Protein AF-A0A954W7Q1-F1 (afdb_monomer)

Structure (mmCIF, N/CA/C/O backbone):
data_AF-A0A954W7Q1-F1
#
_entry.id   AF-A0A954W7Q1-F1
#
loop_
_atom_site.group_PDB
_atom_site.id
_atom_site.type_symbol
_atom_site.label_atom_id
_atom_site.label_alt_id
_atom_site.label_comp_id
_atom_site.label_asym_id
_atom_site.label_entity_id
_atom_site.label_seq_id
_atom_site.pdbx_PDB_ins_code
_atom_site.Cartn_x
_atom_site.Cartn_y
_atom_site.Cartn_z
_atom_site.occupancy
_atom_site.B_iso_or_equiv
_atom_site.auth_seq_id
_atom_site.auth_comp_id
_atom_site.auth_asym_id
_atom_site.auth_atom_id
_atom_site.pdbx_PDB_model_num
ATOM 1 N N . MET A 1 1 ? -26.696 18.927 10.198 1.00 52.38 1 MET A N 1
ATOM 2 C CA . MET A 1 1 ? -26.510 19.233 8.756 1.00 52.38 1 MET A CA 1
ATOM 3 C C . MET A 1 1 ? -27.686 18.664 7.978 1.00 52.38 1 MET A C 1
ATOM 5 O O . MET A 1 1 ? -28.084 17.543 8.266 1.00 52.38 1 MET A O 1
ATOM 9 N N . SER A 1 2 ? -28.273 19.412 7.040 1.00 58.88 2 SER A N 1
ATOM 10 C CA . SER A 1 2 ? -29.408 18.916 6.254 1.00 58.88 2 SER A CA 1
ATOM 11 C C . SER A 1 2 ? -28.939 17.853 5.248 1.00 58.88 2 SER A C 1
ATOM 13 O O . SER A 1 2 ? -28.027 18.096 4.456 1.00 58.88 2 SER A O 1
ATOM 15 N N . ARG A 1 3 ? -29.574 16.672 5.279 1.00 65.75 3 ARG A N 1
ATOM 16 C CA . ARG A 1 3 ? -29.301 15.511 4.405 1.00 65.75 3 ARG A CA 1
ATOM 17 C C . ARG A 1 3 ? -29.068 15.836 2.910 1.00 65.75 3 ARG A C 1
ATOM 19 O O . ARG A 1 3 ? -28.138 15.258 2.353 1.00 65.75 3 ARG A O 1
ATOM 26 N N . PRO A 1 4 ? -29.785 16.783 2.263 1.00 70.62 4 PRO A N 1
ATOM 27 C CA . PRO A 1 4 ? -29.554 17.069 0.844 1.00 70.62 4 PRO A CA 1
ATOM 28 C C . PRO A 1 4 ? -28.191 17.708 0.544 1.00 70.62 4 PRO A C 1
ATOM 30 O O . PRO A 1 4 ? -27.626 17.465 -0.515 1.00 70.62 4 PRO A O 1
ATOM 33 N N . ARG A 1 5 ? -27.610 18.487 1.469 1.00 76.06 5 ARG A N 1
ATOM 34 C CA . ARG A 1 5 ? -26.294 19.118 1.243 1.00 76.06 5 ARG A CA 1
ATOM 35 C C . ARG A 1 5 ? -25.139 18.120 1.322 1.00 76.06 5 ARG A C 1
ATOM 37 O O . ARG A 1 5 ? -24.123 18.331 0.670 1.00 76.06 5 ARG A O 1
ATOM 44 N N . LEU A 1 6 ? -25.282 17.061 2.120 1.00 77.44 6 LEU A N 1
ATOM 45 C CA . LEU A 1 6 ? -24.282 15.995 2.210 1.00 77.44 6 LEU A CA 1
ATOM 46 C C . LEU A 1 6 ? -24.293 15.135 0.939 1.00 77.44 6 LEU A C 1
ATOM 48 O O . LEU A 1 6 ? -23.234 14.892 0.379 1.00 77.44 6 LEU A O 1
ATOM 52 N N . PHE A 1 7 ? -25.483 14.785 0.437 1.00 82.12 7 PHE A N 1
ATOM 53 C CA . PHE A 1 7 ? -25.648 14.035 -0.811 1.00 82.12 7 PHE A CA 1
ATOM 54 C C . PHE A 1 7 ? -24.955 14.717 -2.000 1.00 82.12 7 PHE A C 1
ATOM 56 O O . PHE A 1 7 ? -24.111 14.108 -2.648 1.00 82.12 7 PHE A O 1
ATOM 63 N N . TRP A 1 8 ? -25.225 16.005 -2.234 1.00 85.25 8 TRP A N 1
ATOM 64 C CA . TRP A 1 8 ? -24.598 16.742 -3.338 1.00 85.25 8 TRP A CA 1
ATOM 65 C C . TRP A 1 8 ? -23.077 16.869 -3.205 1.00 85.25 8 TRP A C 1
ATOM 67 O O . TRP A 1 8 ? -22.374 16.846 -4.210 1.00 85.25 8 TRP A O 1
ATOM 77 N N . ARG A 1 9 ? -22.549 16.959 -1.977 1.00 84.38 9 ARG A N 1
ATOM 78 C CA . ARG A 1 9 ? -21.096 16.959 -1.735 1.00 84.38 9 ARG A CA 1
ATOM 79 C C . ARG A 1 9 ? -20.468 15.609 -2.069 1.00 84.38 9 ARG A C 1
ATOM 81 O O . ARG A 1 9 ? -19.422 15.589 -2.705 1.00 84.38 9 ARG A O 1
ATOM 88 N N . SER A 1 10 ? -21.108 14.507 -1.683 1.00 80.38 10 SER A N 1
ATOM 89 C CA . SER A 1 10 ? -20.647 13.156 -2.017 1.00 80.38 10 SER A CA 1
ATOM 90 C C . SER A 1 10 ? -20.690 12.897 -3.523 1.00 80.38 10 SER A C 1
ATOM 92 O O . SER A 1 10 ? -19.711 12.413 -4.078 1.00 80.38 10 SER A O 1
ATOM 94 N N . VAL A 1 11 ? -21.778 13.287 -4.198 1.00 86.12 11 VAL A N 1
ATOM 95 C CA . VAL A 1 11 ? -21.909 13.168 -5.661 1.00 86.12 11 VAL A CA 1
ATOM 96 C C . VAL A 1 11 ? -20.837 13.985 -6.376 1.00 86.12 11 VAL A C 1
ATOM 98 O O . VAL A 1 11 ? -20.191 13.483 -7.288 1.00 86.12 11 VAL A O 1
ATOM 101 N N . MET A 1 12 ? -20.604 15.226 -5.946 1.00 86.56 12 MET A N 1
ATOM 102 C CA . MET A 1 12 ? -19.585 16.079 -6.556 1.00 86.56 12 MET A CA 1
ATOM 103 C C . MET A 1 12 ? -18.164 15.570 -6.294 1.00 86.56 12 MET A C 1
ATOM 105 O O . MET A 1 12 ? -17.330 15.621 -7.192 1.00 86.56 12 MET A O 1
ATOM 109 N N . GLY A 1 13 ? -17.897 15.030 -5.101 1.00 82.56 13 GLY A N 1
ATOM 110 C CA . GLY A 1 13 ? -16.627 14.373 -4.790 1.00 82.56 13 GLY A CA 1
ATOM 111 C C . GLY A 1 13 ? -16.369 13.161 -5.686 1.00 82.56 13 GLY A C 1
ATOM 112 O O . GLY A 1 13 ? -15.294 13.059 -6.269 1.00 82.56 13 GLY A O 1
ATOM 113 N N . LEU A 1 14 ? -17.373 12.297 -5.866 1.00 83.38 14 LEU A N 1
ATOM 114 C CA . LEU A 1 14 ? -17.289 11.142 -6.763 1.00 83.38 14 LEU A CA 1
ATOM 115 C C . LEU A 1 14 ? -17.087 11.570 -8.224 1.00 83.38 14 LEU A C 1
ATOM 117 O O . LEU A 1 14 ? -16.245 11.014 -8.923 1.00 83.38 14 LEU A O 1
ATOM 121 N N . ALA A 1 15 ? -17.830 12.584 -8.673 1.00 86.31 15 ALA A N 1
ATOM 122 C CA . ALA A 1 15 ? -17.699 13.123 -10.020 1.00 86.31 15 ALA A CA 1
ATOM 123 C C . ALA A 1 15 ? -16.282 13.654 -10.270 1.00 86.31 15 ALA A C 1
ATOM 125 O O . ALA A 1 15 ? -15.683 13.316 -11.282 1.00 86.31 15 ALA A O 1
ATOM 126 N N . LEU A 1 16 ? -15.711 14.423 -9.338 1.00 85.38 16 LEU A N 1
ATOM 127 C CA . LEU A 1 16 ? -14.336 14.915 -9.459 1.00 85.38 16 LEU A CA 1
ATOM 128 C C . LEU A 1 16 ? -13.311 13.775 -9.469 1.00 85.38 16 LEU A C 1
ATOM 130 O O . LEU A 1 16 ? -12.405 13.792 -10.299 1.00 85.38 16 LEU A O 1
ATOM 134 N N . ALA A 1 17 ? -13.481 12.774 -8.601 1.00 77.56 17 ALA A N 1
ATOM 135 C CA . ALA A 1 17 ? -12.586 11.621 -8.519 1.00 77.56 17 ALA A CA 1
ATOM 136 C C . ALA A 1 17 ? -12.564 10.774 -9.804 1.00 77.56 17 ALA A C 1
ATOM 138 O O . ALA A 1 17 ? -11.551 10.150 -10.089 1.00 77.56 17 ALA A O 1
ATOM 139 N N . LEU A 1 18 ? -13.646 10.768 -10.590 1.00 84.75 18 LEU A N 1
ATOM 140 C CA . LEU A 1 18 ? -13.717 10.062 -11.876 1.00 84.75 18 LEU A CA 1
ATOM 141 C C . LEU A 1 18 ? -13.329 10.950 -13.060 1.00 84.75 18 LEU A C 1
ATOM 143 O O . LEU A 1 18 ? -12.558 10.538 -13.923 1.00 84.75 18 LEU A O 1
ATOM 147 N N . ILE A 1 19 ? -13.864 12.171 -13.114 1.00 88.94 19 ILE A N 1
ATOM 148 C CA . ILE A 1 19 ? -13.698 13.068 -14.261 1.00 88.94 19 ILE A CA 1
ATOM 149 C C . ILE A 1 19 ? -12.242 13.496 -14.399 1.00 88.94 19 ILE A C 1
ATOM 151 O O . ILE A 1 19 ? -11.731 13.508 -15.513 1.00 88.94 19 ILE A O 1
ATOM 155 N N . VAL A 1 20 ? -11.567 13.838 -13.298 1.00 88.50 20 VAL A N 1
ATOM 156 C CA . VAL A 1 20 ? -10.197 14.362 -13.367 1.00 88.50 20 VAL A CA 1
ATOM 157 C C . VAL A 1 20 ? -9.216 13.316 -13.920 1.00 88.50 20 VAL A C 1
ATOM 159 O O . VAL A 1 20 ? -8.523 13.646 -14.885 1.00 88.50 20 VAL A O 1
ATOM 162 N N . PRO A 1 21 ? -9.173 12.060 -13.424 1.00 83.31 21 PRO A N 1
ATOM 163 C CA . PRO A 1 21 ? -8.296 11.040 -13.998 1.00 83.31 21 PRO A CA 1
ATOM 164 C C . PRO A 1 21 ? -8.657 10.686 -15.440 1.00 83.31 21 PRO A C 1
ATOM 166 O O . PRO A 1 21 ? -7.768 10.628 -16.283 1.00 83.31 21 PRO A O 1
ATOM 169 N N . LEU A 1 22 ? -9.949 10.514 -15.753 1.00 88.00 22 LEU A N 1
ATOM 170 C CA . LEU A 1 22 ? -10.388 10.166 -17.110 1.00 88.00 22 LEU A CA 1
ATOM 171 C C . LEU A 1 22 ? -10.046 11.265 -18.118 1.00 88.00 22 LEU A C 1
ATOM 173 O O . LEU A 1 22 ? -9.531 10.969 -19.194 1.00 88.00 22 LEU A O 1
ATOM 177 N N . ALA A 1 23 ? -10.288 12.529 -17.767 1.00 90.25 23 ALA A N 1
ATOM 178 C CA . ALA A 1 23 ? -9.896 13.660 -18.598 1.00 90.25 23 ALA A CA 1
ATOM 179 C C . ALA A 1 23 ? -8.374 13.709 -18.774 1.00 90.25 23 ALA A C 1
ATOM 181 O O . ALA A 1 23 ? -7.906 13.923 -19.886 1.00 90.25 23 ALA A O 1
ATOM 182 N N . GLY A 1 24 ? -7.608 13.450 -17.709 1.00 84.75 24 GLY A N 1
ATOM 183 C CA . GLY A 1 24 ? -6.153 13.331 -17.779 1.00 84.75 24 GLY A CA 1
ATOM 184 C C . GLY A 1 24 ? -5.697 12.250 -18.762 1.00 84.75 24 GLY A C 1
ATOM 185 O O . GLY A 1 24 ? -4.852 12.530 -19.609 1.00 84.75 24 GLY A O 1
ATOM 186 N N . CYS A 1 25 ? -6.296 11.056 -18.711 1.00 81.81 25 CYS A N 1
ATOM 187 C CA . CYS A 1 25 ? -6.005 9.965 -19.645 1.00 81.81 25 CYS A CA 1
ATOM 188 C C . CYS A 1 25 ? -6.333 10.346 -21.093 1.00 81.81 25 CYS A C 1
ATOM 190 O O . CYS A 1 25 ? -5.497 10.154 -21.967 1.00 81.81 25 CYS A O 1
ATOM 192 N N . VAL A 1 26 ? -7.512 10.924 -21.346 1.00 89.50 26 VAL A N 1
ATOM 193 C CA . VAL A 1 26 ? -7.920 11.341 -22.699 1.00 89.50 26 VAL A CA 1
ATOM 194 C C . VAL A 1 26 ? -7.003 12.437 -23.240 1.00 89.50 26 VAL A C 1
ATOM 196 O O . VAL A 1 26 ? -6.593 12.380 -24.394 1.00 89.50 26 VAL A O 1
ATOM 199 N N . ILE A 1 27 ? -6.653 13.430 -22.419 1.00 89.38 27 ILE A N 1
ATOM 200 C CA . ILE A 1 27 ? -5.728 14.495 -22.823 1.00 89.38 27 ILE A CA 1
ATOM 201 C C . ILE A 1 27 ? -4.352 13.906 -23.137 1.00 89.38 27 ILE A C 1
ATOM 203 O O . ILE A 1 27 ? -3.765 14.266 -24.153 1.00 89.38 27 ILE A O 1
ATOM 207 N N . ALA A 1 28 ? -3.845 13.002 -22.297 1.00 83.00 28 ALA A N 1
ATOM 208 C CA . ALA A 1 28 ? -2.563 12.350 -22.530 1.00 83.00 28 ALA A CA 1
ATOM 209 C C . ALA A 1 28 ? -2.558 11.559 -23.848 1.00 83.00 28 ALA A C 1
ATOM 211 O O . ALA A 1 28 ? -1.629 11.714 -24.633 1.00 83.00 28 ALA A O 1
ATOM 212 N N . ASP A 1 29 ? -3.620 10.799 -24.121 1.00 84.31 29 ASP A N 1
ATOM 213 C CA . ASP A 1 29 ? -3.752 9.970 -25.326 1.00 84.31 29 ASP A CA 1
ATOM 214 C C . ASP A 1 29 ? -3.878 10.814 -26.609 1.00 84.31 29 ASP A C 1
ATOM 216 O O . ASP A 1 29 ? -3.289 10.500 -27.639 1.00 84.31 29 ASP A O 1
ATOM 220 N N . VAL A 1 30 ? -4.590 11.946 -26.546 1.00 88.69 30 VAL A N 1
ATOM 221 C CA . VAL A 1 30 ? -4.773 12.846 -27.699 1.00 88.69 30 VAL A CA 1
ATOM 222 C C . VAL A 1 30 ? -3.535 13.703 -27.972 1.00 88.69 30 VAL A C 1
ATOM 224 O O . VAL A 1 30 ? -3.197 13.945 -29.130 1.00 88.69 30 VAL A O 1
ATOM 227 N N . VAL A 1 31 ? -2.880 14.215 -26.926 1.00 87.69 31 VAL A N 1
ATOM 228 C CA . VAL A 1 31 ? -1.769 15.172 -27.070 1.00 87.69 31 VAL A CA 1
ATOM 229 C C . VAL A 1 31 ? -0.422 14.460 -27.228 1.00 87.69 31 VAL A C 1
ATOM 231 O O . VAL A 1 31 ? 0.459 14.979 -27.914 1.00 87.69 31 VAL A O 1
ATOM 234 N N . TYR A 1 32 ? -0.254 13.274 -26.635 1.00 82.12 32 TYR A N 1
ATOM 235 C CA . TYR A 1 32 ? 1.014 12.540 -26.599 1.00 82.12 32 TYR A CA 1
ATOM 236 C C . TYR A 1 32 ? 0.855 11.042 -26.943 1.00 82.12 32 TYR A C 1
ATOM 238 O O . TYR A 1 32 ? 1.324 10.201 -26.174 1.00 82.12 32 TYR A O 1
ATOM 246 N N . PRO A 1 33 ? 0.256 10.685 -28.097 1.00 79.44 33 PRO A N 1
ATOM 247 C CA . PRO A 1 33 ? -0.097 9.296 -28.423 1.00 79.44 33 PRO A CA 1
ATOM 248 C C . PRO A 1 33 ? 1.105 8.338 -28.461 1.00 79.44 33 PRO A C 1
ATOM 250 O O . PRO A 1 33 ? 0.979 7.170 -28.105 1.00 79.44 33 PRO A O 1
ATOM 253 N N . ASP A 1 34 ? 2.287 8.834 -28.844 1.00 81.44 34 ASP A N 1
ATOM 254 C CA . ASP A 1 34 ? 3.484 8.006 -29.052 1.00 81.44 34 ASP A CA 1
ATOM 255 C C . ASP A 1 34 ? 4.570 8.200 -27.979 1.00 81.44 34 ASP A C 1
ATOM 257 O O . ASP A 1 34 ? 5.658 7.626 -28.079 1.00 81.44 34 ASP A O 1
ATOM 261 N N . VAL A 1 35 ? 4.328 9.029 -26.954 1.00 72.06 35 VAL A N 1
ATOM 262 C CA . VAL A 1 35 ? 5.372 9.386 -25.983 1.00 72.06 35 VAL A CA 1
ATOM 263 C C . VAL A 1 35 ? 5.193 8.637 -24.671 1.00 72.06 35 VAL A C 1
ATOM 265 O O . VAL A 1 35 ? 4.378 8.992 -23.822 1.00 72.06 35 VAL A O 1
ATOM 268 N N . VAL A 1 36 ? 6.040 7.633 -24.457 1.00 69.69 36 VAL A N 1
ATOM 269 C CA . VAL A 1 36 ? 6.137 6.936 -23.171 1.00 69.69 36 VAL A CA 1
ATOM 270 C C . VAL A 1 36 ? 7.148 7.665 -22.281 1.00 69.69 36 VAL A C 1
ATOM 272 O O . VAL A 1 36 ? 8.359 7.474 -22.390 1.00 69.69 36 VAL A O 1
ATOM 275 N N . TYR A 1 37 ? 6.661 8.526 -21.386 1.00 68.00 37 TYR A N 1
ATOM 276 C CA . TYR A 1 37 ? 7.508 9.229 -20.418 1.00 68.00 37 TYR A CA 1
ATOM 277 C C . TYR A 1 37 ? 7.868 8.327 -19.225 1.00 68.00 37 TYR A C 1
ATOM 279 O O . TYR A 1 37 ? 7.186 8.323 -18.203 1.00 68.00 37 TYR A O 1
ATOM 287 N N . THR A 1 38 ? 8.980 7.594 -19.305 1.00 75.38 38 THR A N 1
ATOM 288 C CA . THR A 1 38 ? 9.515 6.832 -18.161 1.00 75.38 38 THR A CA 1
ATOM 289 C C . THR A 1 38 ? 10.495 7.672 -17.341 1.00 75.38 38 THR A C 1
ATOM 291 O O . THR A 1 38 ? 11.712 7.541 -17.473 1.00 75.38 38 THR A O 1
ATOM 294 N N . GLN A 1 39 ? 9.980 8.547 -16.477 1.00 88.00 39 GLN A N 1
ATOM 295 C CA . GLN A 1 39 ? 10.796 9.256 -15.483 1.00 88.00 39 GLN A CA 1
ATOM 296 C C . GLN A 1 39 ? 10.753 8.504 -14.151 1.00 88.00 39 GLN A C 1
ATOM 298 O O . GLN A 1 39 ? 9.981 8.851 -13.260 1.00 88.00 39 GLN A O 1
ATOM 303 N N . ILE A 1 40 ? 11.586 7.466 -14.018 1.00 90.75 40 ILE A N 1
ATOM 304 C CA . ILE A 1 40 ? 11.629 6.606 -12.819 1.00 90.75 40 ILE A CA 1
ATOM 305 C C . ILE A 1 40 ? 11.781 7.431 -11.525 1.00 90.75 40 ILE A C 1
ATOM 307 O O . ILE A 1 40 ? 11.000 7.200 -10.606 1.00 90.75 40 ILE A O 1
ATOM 311 N N . PRO A 1 41 ? 12.673 8.445 -11.437 1.00 93.06 41 PRO A N 1
ATOM 312 C CA . PRO A 1 41 ? 12.795 9.240 -10.213 1.00 93.06 41 PRO A CA 1
ATOM 313 C C . PRO A 1 41 ? 11.521 10.016 -9.865 1.00 93.06 41 PRO A C 1
ATOM 315 O O . PRO A 1 41 ? 11.171 10.129 -8.694 1.00 93.06 41 PRO A O 1
ATOM 318 N N . LEU A 1 42 ? 10.816 10.538 -10.875 1.00 91.81 42 LEU A N 1
ATOM 319 C CA . LEU A 1 42 ? 9.557 11.250 -10.670 1.00 91.81 42 LEU A CA 1
ATOM 320 C C . LEU A 1 42 ? 8.456 10.293 -10.203 1.00 91.81 42 LEU A C 1
ATOM 322 O O . LEU A 1 42 ? 7.731 10.626 -9.272 1.00 91.81 42 LEU A O 1
ATOM 326 N N . HIS A 1 43 ? 8.356 9.107 -10.809 1.00 91.56 43 HIS A N 1
ATOM 327 C CA . HIS A 1 43 ? 7.411 8.075 -10.388 1.00 91.56 43 HIS A CA 1
ATOM 328 C C . HIS A 1 43 ? 7.657 7.661 -8.929 1.00 91.56 43 HIS A C 1
ATOM 330 O O . HIS A 1 43 ? 6.761 7.798 -8.102 1.00 91.56 43 HIS A O 1
ATOM 336 N N . SER A 1 44 ? 8.893 7.288 -8.579 1.00 94.62 44 SER A N 1
ATOM 337 C CA . SER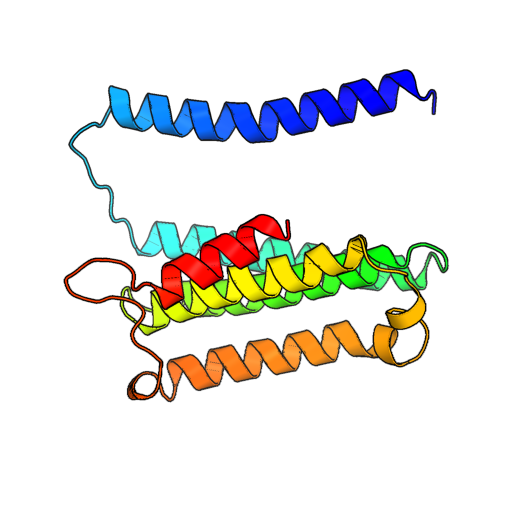 A 1 44 ? 9.266 6.958 -7.198 1.00 94.62 44 SER A CA 1
ATOM 338 C C . SER A 1 44 ? 8.992 8.103 -6.220 1.00 94.62 44 SER A C 1
ATOM 340 O O . SER A 1 44 ? 8.567 7.854 -5.093 1.00 94.62 44 SER A O 1
ATOM 342 N N . LEU A 1 45 ? 9.209 9.362 -6.622 1.00 95.38 45 LEU A N 1
ATOM 343 C CA . LEU A 1 45 ? 8.897 10.525 -5.789 1.00 95.38 45 LEU A CA 1
ATOM 344 C C . LEU A 1 45 ? 7.391 10.634 -5.515 1.00 95.38 45 LEU A C 1
ATOM 346 O O . LEU A 1 45 ? 7.001 10.824 -4.365 1.00 95.38 45 LEU A O 1
ATOM 350 N N . VAL A 1 46 ? 6.556 10.514 -6.550 1.00 94.62 46 VAL A N 1
ATOM 351 C CA . VAL A 1 46 ? 5.093 10.594 -6.419 1.00 94.62 46 VAL A CA 1
ATOM 352 C C . VAL A 1 46 ? 4.565 9.464 -5.536 1.00 94.62 46 VAL A C 1
ATOM 354 O O . VAL A 1 46 ? 3.813 9.742 -4.603 1.00 94.62 46 VAL A O 1
ATOM 357 N N . GLU A 1 47 ? 5.019 8.230 -5.754 1.00 94.38 47 GLU A N 1
ATOM 358 C CA . GLU A 1 47 ? 4.646 7.074 -4.928 1.00 94.38 47 GLU A CA 1
ATOM 359 C C . GLU A 1 47 ? 5.101 7.247 -3.470 1.00 94.38 47 GLU A C 1
ATOM 361 O O . GLU A 1 47 ? 4.330 7.025 -2.540 1.00 94.38 47 GLU A O 1
ATOM 366 N N . SER A 1 48 ? 6.321 7.749 -3.239 1.00 95.50 48 SER A N 1
ATOM 367 C CA . SER A 1 48 ? 6.828 8.014 -1.882 1.00 95.50 48 SER A CA 1
ATOM 368 C C . SER A 1 48 ? 6.004 9.078 -1.151 1.00 95.50 48 SER A C 1
ATOM 370 O O . SER A 1 48 ? 5.722 8.939 0.041 1.00 95.50 48 SER A O 1
ATOM 372 N N . LEU A 1 49 ? 5.605 10.148 -1.850 1.00 96.75 49 LEU A N 1
ATOM 373 C CA . LEU A 1 49 ? 4.738 11.189 -1.293 1.00 96.75 49 LEU A CA 1
ATOM 374 C C . LEU A 1 49 ? 3.337 10.645 -0.990 1.00 96.75 49 LEU A C 1
ATOM 376 O O . LEU A 1 49 ? 2.782 10.964 0.062 1.00 96.75 49 LEU A O 1
ATOM 380 N N . GLY A 1 50 ? 2.791 9.807 -1.875 1.00 94.69 50 GLY A N 1
ATOM 381 C CA . GLY A 1 50 ? 1.524 9.105 -1.669 1.00 94.69 50 GLY A CA 1
ATOM 382 C C . GLY A 1 50 ? 1.566 8.188 -0.446 1.00 94.69 50 GLY A C 1
ATOM 383 O O . GLY A 1 50 ? 0.719 8.308 0.442 1.00 94.69 50 GLY A O 1
ATOM 384 N N . GLY A 1 51 ? 2.603 7.354 -0.338 1.00 95.50 51 GLY A N 1
ATOM 385 C CA . GLY A 1 51 ? 2.839 6.485 0.813 1.00 95.50 51 GLY A CA 1
ATOM 386 C C . GLY A 1 51 ? 2.968 7.275 2.117 1.00 95.50 51 GLY A C 1
ATOM 387 O O . GLY A 1 51 ? 2.285 6.974 3.096 1.00 95.50 51 GLY A O 1
ATOM 388 N N . LEU A 1 52 ? 3.759 8.355 2.133 1.00 96.50 52 LEU A N 1
ATOM 389 C CA . LEU A 1 52 ? 3.895 9.219 3.310 1.00 96.50 52 LEU A CA 1
ATOM 390 C C . LEU A 1 52 ? 2.566 9.882 3.704 1.00 96.50 52 LEU A C 1
ATOM 392 O O . LEU A 1 52 ? 2.239 9.944 4.891 1.00 96.50 52 LEU A O 1
ATOM 396 N N . ALA A 1 53 ? 1.787 10.357 2.729 1.00 97.38 53 ALA A N 1
ATOM 397 C CA . ALA A 1 53 ? 0.467 10.926 2.978 1.00 97.38 53 ALA A CA 1
ATOM 398 C C . ALA A 1 53 ? -0.488 9.884 3.581 1.00 97.38 53 ALA A C 1
ATOM 400 O O . ALA A 1 53 ? -1.183 10.185 4.554 1.00 97.38 53 ALA A O 1
ATOM 401 N N . ALA A 1 54 ? -0.479 8.649 3.071 1.00 97.19 54 ALA A N 1
ATOM 402 C CA . ALA A 1 54 ? -1.265 7.548 3.623 1.00 97.19 54 ALA A CA 1
ATOM 403 C C . ALA A 1 54 ? -0.883 7.251 5.084 1.00 97.19 54 ALA A C 1
ATOM 405 O O . ALA A 1 54 ? -1.767 7.148 5.937 1.00 97.19 54 ALA A O 1
ATOM 406 N N . LEU A 1 55 ? 0.416 7.212 5.406 1.00 97.38 55 LEU A N 1
ATOM 407 C CA . LEU A 1 55 ? 0.897 7.024 6.780 1.00 97.38 55 LEU A CA 1
ATOM 408 C C . LEU A 1 55 ? 0.497 8.176 7.707 1.00 97.38 55 LEU A C 1
ATOM 410 O O . LEU A 1 55 ? 0.078 7.937 8.840 1.00 97.38 55 LEU A O 1
ATOM 414 N N . ALA A 1 56 ? 0.585 9.420 7.233 1.00 97.50 56 ALA A N 1
ATOM 415 C CA . ALA A 1 56 ? 0.174 10.589 8.002 1.00 97.50 56 ALA A CA 1
ATOM 416 C C . ALA A 1 56 ? -1.331 10.555 8.319 1.00 97.50 56 ALA A C 1
ATOM 418 O O . ALA A 1 56 ? -1.729 10.760 9.467 1.00 97.50 56 ALA A O 1
ATOM 419 N N . ILE A 1 57 ? -2.171 10.233 7.329 1.00 96.94 57 ILE A N 1
ATOM 420 C CA . ILE A 1 57 ? -3.620 10.090 7.523 1.00 96.94 57 ILE A CA 1
AT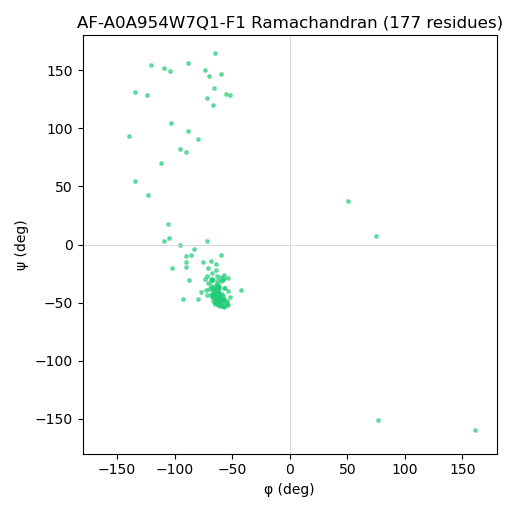OM 421 C C . ILE A 1 57 ? -3.920 8.922 8.469 1.00 96.94 57 ILE A C 1
ATOM 423 O O . ILE A 1 57 ? -4.728 9.077 9.385 1.00 96.94 57 ILE A O 1
ATOM 427 N N . ALA A 1 58 ? -3.245 7.779 8.312 1.00 96.06 58 ALA A N 1
ATOM 428 C CA . ALA A 1 58 ? -3.398 6.640 9.212 1.00 96.06 58 ALA A CA 1
ATOM 429 C C . ALA A 1 58 ? -3.070 7.013 10.667 1.00 96.06 58 ALA A C 1
ATOM 431 O O . ALA A 1 58 ? -3.835 6.682 11.573 1.00 96.06 58 ALA A O 1
ATOM 432 N N . ALA A 1 59 ? -1.985 7.757 10.902 1.00 94.44 59 ALA A N 1
ATOM 433 C CA . ALA A 1 59 ? -1.616 8.237 12.233 1.00 94.44 59 ALA A CA 1
ATOM 434 C C . ALA A 1 59 ? -2.681 9.173 12.832 1.00 94.44 59 ALA A C 1
ATOM 436 O O . ALA A 1 59 ? -3.042 9.027 14.001 1.00 94.44 59 ALA A O 1
ATOM 437 N N . ILE A 1 60 ? -3.233 10.088 12.026 1.00 94.94 60 ILE A N 1
ATOM 438 C CA . ILE A 1 60 ? -4.330 10.974 12.445 1.00 94.94 60 ILE A CA 1
ATOM 439 C C . ILE A 1 60 ? -5.574 10.158 12.827 1.00 94.94 60 ILE A C 1
ATOM 441 O O . ILE A 1 60 ? -6.178 10.418 13.865 1.00 94.94 60 ILE A O 1
ATOM 445 N N . LEU A 1 61 ? -5.942 9.148 12.034 1.00 93.12 61 LEU A N 1
ATOM 446 C CA . LEU A 1 61 ? -7.097 8.287 12.307 1.00 93.12 61 LEU A CA 1
ATOM 447 C C . LEU A 1 61 ? -6.927 7.471 13.596 1.00 93.12 61 LEU A C 1
ATOM 449 O O . LEU A 1 61 ? -7.874 7.353 14.376 1.00 93.12 61 LEU A O 1
ATOM 453 N N . VAL A 1 62 ? -5.722 6.953 13.858 1.00 90.75 62 VAL A N 1
ATOM 454 C CA . VAL A 1 62 ? -5.403 6.270 15.123 1.00 90.75 62 VAL A CA 1
ATOM 455 C C . VAL A 1 62 ? -5.537 7.231 16.307 1.00 90.75 62 VAL A C 1
ATOM 457 O O . VAL A 1 62 ? -6.162 6.872 17.303 1.00 90.75 62 VAL A O 1
ATOM 460 N N . ALA A 1 63 ? -5.013 8.454 16.192 1.00 89.94 63 ALA A N 1
ATOM 461 C CA . ALA A 1 63 ? -5.099 9.460 17.250 1.00 89.94 63 ALA A CA 1
ATOM 462 C C . ALA A 1 63 ? -6.545 9.925 17.516 1.00 89.94 63 ALA A C 1
ATOM 464 O O . ALA A 1 63 ? -6.943 10.114 18.666 1.00 89.94 63 ALA A O 1
ATOM 465 N N . GLU A 1 64 ? -7.361 10.084 16.471 1.00 88.88 64 GLU A N 1
ATOM 466 C CA . GLU A 1 64 ? -8.765 10.489 16.607 1.00 88.88 64 GLU A CA 1
ATOM 467 C C . GLU A 1 64 ? -9.656 9.381 17.179 1.00 88.88 64 GLU A C 1
ATOM 469 O O . GLU A 1 64 ? -10.643 9.673 17.858 1.00 88.88 64 GLU A O 1
ATOM 474 N N . ARG A 1 65 ? -9.301 8.108 16.976 1.00 84.06 65 ARG A N 1
ATOM 475 C CA . ARG A 1 65 ? -10.011 6.980 17.591 1.00 84.06 65 ARG A CA 1
ATOM 476 C C . ARG A 1 65 ? -9.998 7.062 19.119 1.00 84.06 65 ARG A C 1
ATOM 478 O O . ARG A 1 65 ? -11.033 6.842 19.740 1.00 84.06 65 ARG A O 1
ATOM 485 N N . GLU A 1 66 ? -8.863 7.412 19.726 1.00 74.25 66 GLU A N 1
ATOM 486 C CA . GLU A 1 66 ? -8.752 7.548 21.190 1.00 74.25 66 GLU A CA 1
ATOM 487 C C . GLU A 1 66 ? -9.641 8.670 21.748 1.00 74.25 66 GLU A C 1
ATOM 489 O O . GLU A 1 66 ? -10.015 8.648 22.917 1.00 74.25 66 GLU A O 1
ATOM 494 N N . ARG A 1 67 ? -10.019 9.637 20.904 1.00 79.25 67 ARG A N 1
ATOM 495 C CA . ARG A 1 67 ? -10.872 10.773 21.272 1.00 79.25 67 ARG A CA 1
ATOM 496 C C . ARG A 1 67 ? -12.362 10.503 21.069 1.00 79.25 67 ARG A C 1
ATOM 498 O O . ARG A 1 67 ? -13.185 11.232 21.620 1.00 79.25 67 ARG A O 1
ATOM 505 N N . ARG A 1 68 ? -12.732 9.512 20.250 1.00 70.88 68 ARG A N 1
ATOM 506 C CA . ARG A 1 68 ? -14.123 9.237 19.858 1.00 70.88 68 ARG A CA 1
ATOM 507 C C . ARG A 1 68 ? -14.394 7.731 19.829 1.00 70.88 68 ARG A C 1
ATOM 509 O O . ARG A 1 68 ? -14.234 7.097 18.790 1.00 70.88 68 ARG A O 1
ATOM 516 N N . GLU A 1 69 ? -14.895 7.185 20.939 1.00 60.84 69 GLU A N 1
ATOM 517 C CA . GLU A 1 69 ? -15.133 5.739 21.136 1.00 60.84 69 GLU A CA 1
ATOM 518 C C . GLU A 1 69 ? -16.108 5.067 20.139 1.00 60.84 69 GLU A C 1
ATOM 520 O O . GLU A 1 69 ? -16.200 3.845 20.125 1.00 60.84 69 GLU A O 1
ATOM 525 N N . SER A 1 70 ? -16.826 5.810 19.286 1.00 62.44 70 SER A N 1
ATOM 526 C CA . SER A 1 70 ? -17.907 5.272 18.439 1.00 62.44 70 SER A CA 1
ATOM 527 C C . SER A 1 70 ? -17.595 5.095 16.944 1.00 62.44 70 SER A C 1
ATOM 529 O O . SER A 1 70 ? -18.502 4.754 16.184 1.00 62.44 70 SER A O 1
ATOM 531 N N . HIS A 1 71 ? -16.355 5.311 16.487 1.00 72.19 71 HIS A N 1
ATOM 532 C CA . HIS A 1 71 ? -16.003 5.217 15.058 1.00 72.19 71 HIS A CA 1
ATOM 533 C C . HIS A 1 71 ? -15.088 4.015 14.767 1.00 72.19 71 HIS A C 1
ATOM 535 O O . HIS A 1 71 ? -13.912 4.176 14.441 1.00 72.19 71 HIS A O 1
ATOM 541 N N . ASP A 1 72 ? -15.645 2.800 14.860 1.00 72.94 72 ASP A N 1
ATOM 542 C CA . ASP A 1 72 ? -14.939 1.524 14.616 1.00 72.94 72 ASP A CA 1
ATOM 543 C C . ASP A 1 72 ? -14.234 1.483 13.234 1.00 72.94 72 ASP A C 1
ATOM 545 O O . ASP A 1 72 ? -13.175 0.874 13.081 1.00 72.94 72 ASP A O 1
ATOM 549 N N . PHE A 1 73 ? -14.758 2.211 12.241 1.00 84.06 73 PHE A N 1
ATOM 550 C CA . PHE A 1 73 ? -14.202 2.295 10.886 1.00 84.06 73 PHE A CA 1
ATOM 551 C C . PHE A 1 73 ? -12.881 3.078 10.784 1.00 84.06 73 PHE A C 1
ATOM 553 O O . PHE A 1 73 ? -12.133 2.872 9.829 1.00 84.06 73 PHE A O 1
ATOM 560 N N . TYR A 1 74 ? -12.543 3.937 11.756 1.00 89.00 74 TYR A N 1
ATOM 561 C CA . TYR A 1 74 ? -11.250 4.637 11.757 1.00 89.00 74 TYR A CA 1
ATOM 562 C C . TYR A 1 74 ? -10.083 3.663 11.855 1.00 89.00 74 TYR A C 1
ATOM 564 O O . TYR A 1 74 ? -9.056 3.885 11.221 1.00 89.00 74 TYR A O 1
ATOM 572 N N . VAL A 1 75 ? -10.247 2.567 12.603 1.00 89.19 75 VAL A N 1
ATOM 573 C CA . VAL A 1 75 ? -9.213 1.534 12.704 1.00 89.19 75 VAL A CA 1
ATOM 574 C C . VAL A 1 75 ? -9.034 0.841 11.361 1.00 89.19 75 VAL A C 1
ATOM 576 O O . VAL A 1 75 ? -7.902 0.765 10.904 1.00 89.19 75 VAL A O 1
ATOM 579 N N . CYS A 1 76 ? -10.119 0.414 10.702 1.00 90.69 76 CYS A N 1
ATOM 580 C CA . CYS A 1 76 ? -10.060 -0.199 9.368 1.00 90.69 76 CYS A CA 1
ATOM 581 C C . CYS A 1 76 ? -9.323 0.680 8.364 1.00 90.69 76 CYS A C 1
ATOM 583 O O . CYS A 1 76 ? -8.377 0.235 7.721 1.00 90.69 76 CYS A O 1
ATOM 585 N N . MET A 1 77 ? -9.734 1.945 8.266 1.00 93.06 77 MET A N 1
ATOM 586 C CA . MET A 1 77 ? -9.119 2.894 7.346 1.00 93.06 77 MET A CA 1
ATOM 587 C C . MET A 1 77 ? -7.648 3.131 7.692 1.00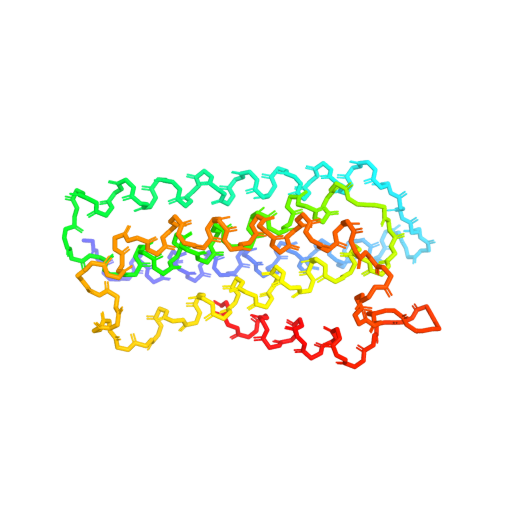 93.06 77 MET A C 1
ATOM 589 O O . MET A 1 77 ? -6.804 3.155 6.801 1.00 93.06 77 MET A O 1
ATOM 593 N N . ALA A 1 78 ? -7.325 3.274 8.981 1.00 94.38 78 ALA A N 1
ATOM 594 C CA . ALA A 1 78 ? -5.953 3.480 9.420 1.00 94.38 78 ALA A CA 1
ATOM 595 C C . ALA A 1 78 ? -5.061 2.289 9.073 1.00 94.38 78 ALA A C 1
ATOM 597 O O . ALA A 1 78 ? -3.984 2.485 8.521 1.00 94.38 78 ALA A O 1
ATOM 598 N N . VAL A 1 79 ? -5.494 1.059 9.369 1.00 94.81 79 VAL A N 1
ATOM 599 C CA . VAL A 1 79 ? -4.690 -0.131 9.074 1.00 94.81 79 VAL A CA 1
ATOM 600 C C . VAL A 1 79 ? -4.559 -0.374 7.574 1.00 94.81 79 VAL A C 1
ATOM 602 O O . VAL A 1 79 ? -3.485 -0.764 7.128 1.00 94.81 79 VAL A O 1
ATOM 605 N N . ALA A 1 80 ? -5.598 -0.088 6.787 1.00 95.94 80 ALA A N 1
ATOM 606 C CA . ALA A 1 80 ? -5.550 -0.213 5.335 1.00 95.94 80 ALA A CA 1
ATOM 607 C C . ALA A 1 80 ? -4.556 0.777 4.708 1.00 95.94 80 ALA A C 1
ATOM 609 O O . ALA A 1 80 ? -3.656 0.365 3.976 1.00 95.94 80 ALA A O 1
ATOM 610 N N . LEU A 1 81 ? -4.658 2.063 5.070 1.0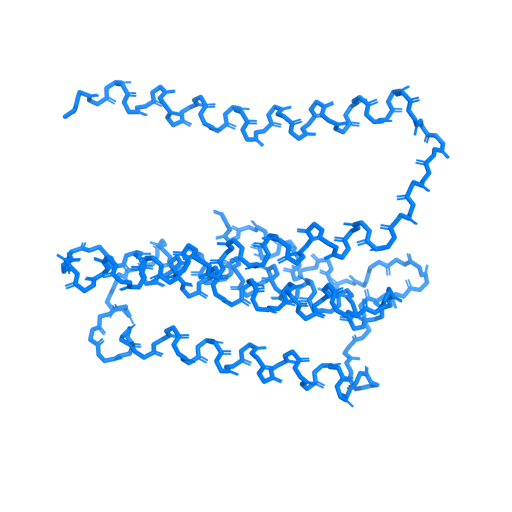0 97.31 81 LEU A N 1
ATOM 611 C CA . LEU A 1 81 ? -3.732 3.110 4.624 1.00 97.31 81 LEU A CA 1
ATOM 612 C C . LEU A 1 81 ? -2.300 2.851 5.095 1.00 97.31 81 LEU A C 1
ATOM 614 O O . LEU A 1 81 ? -1.354 3.087 4.351 1.00 97.31 81 LEU A O 1
ATOM 618 N N . MET A 1 82 ? -2.131 2.342 6.315 1.00 97.44 82 MET A N 1
ATOM 619 C CA . MET A 1 82 ? -0.820 1.995 6.851 1.00 97.44 82 MET A CA 1
ATOM 620 C C . MET A 1 82 ? -0.200 0.811 6.111 1.00 97.44 82 MET A C 1
ATOM 622 O O . MET A 1 82 ? 0.968 0.864 5.742 1.00 97.44 82 MET A O 1
ATOM 626 N N . GLY A 1 83 ? -0.976 -0.245 5.860 1.00 97.62 83 GLY A N 1
ATOM 627 C CA . GLY A 1 83 ? -0.500 -1.421 5.144 1.00 97.62 83 GLY A CA 1
ATOM 628 C C . GLY A 1 83 ? -0.070 -1.090 3.716 1.00 97.62 83 GLY A C 1
ATOM 629 O O . GLY A 1 83 ? 1.059 -1.391 3.333 1.00 97.62 83 GLY A O 1
ATOM 630 N N . MET A 1 84 ? -0.949 -0.420 2.969 1.00 97.56 84 MET A N 1
ATOM 631 C CA . MET A 1 84 ? -0.680 0.019 1.601 1.00 97.56 84 MET A CA 1
ATOM 632 C C . MET A 1 84 ? 0.479 1.019 1.544 1.00 97.56 84 MET A C 1
ATOM 634 O O . MET A 1 84 ? 1.451 0.777 0.840 1.00 97.56 84 MET A O 1
ATOM 638 N N . GLY A 1 85 ? 0.439 2.081 2.357 1.00 97.88 85 GLY A N 1
ATOM 639 C CA . GLY A 1 85 ? 1.436 3.153 2.316 1.00 97.88 85 GLY A CA 1
ATOM 640 C C . GLY A 1 85 ? 2.857 2.702 2.661 1.00 97.88 85 GLY A C 1
ATOM 641 O O . GLY A 1 85 ? 3.812 3.198 2.069 1.00 97.88 85 GLY A O 1
ATOM 642 N N . VAL A 1 86 ? 3.020 1.735 3.577 1.00 98.38 86 VAL A N 1
ATOM 643 C CA . VAL A 1 86 ? 4.336 1.123 3.841 1.00 98.38 86 VAL A CA 1
ATOM 644 C C . VAL A 1 86 ? 4.830 0.354 2.617 1.00 98.38 86 VAL A C 1
ATOM 646 O O . VAL A 1 86 ? 5.977 0.529 2.210 1.00 98.38 86 VAL A O 1
ATOM 649 N N . LEU A 1 87 ? 3.991 -0.505 2.035 1.00 98.44 87 LEU A N 1
ATOM 650 C CA . LEU A 1 87 ? 4.382 -1.336 0.894 1.00 98.44 87 LEU A CA 1
ATOM 651 C C . LEU A 1 87 ? 4.671 -0.493 -0.356 1.00 98.44 87 LEU A C 1
ATOM 653 O O . LEU A 1 87 ? 5.654 -0.774 -1.039 1.00 98.44 87 LEU A O 1
ATOM 657 N N . ASP A 1 88 ? 3.903 0.572 -0.597 1.00 97.38 88 ASP A N 1
ATOM 658 C CA . ASP A 1 88 ? 4.155 1.531 -1.679 1.00 97.38 88 ASP A CA 1
ATOM 659 C C . ASP A 1 88 ? 5.467 2.301 -1.470 1.00 97.38 88 ASP A C 1
ATOM 661 O O . ASP A 1 88 ? 6.214 2.523 -2.421 1.00 97.38 88 ASP A O 1
ATOM 665 N N . ALA A 1 89 ? 5.832 2.635 -0.227 1.00 97.19 89 ALA A N 1
ATOM 666 C CA . ALA A 1 89 ? 7.137 3.235 0.057 1.00 97.19 89 ALA A CA 1
ATOM 667 C C . ALA A 1 89 ? 8.299 2.273 -0.260 1.00 97.19 89 ALA A C 1
ATOM 669 O O . ALA A 1 89 ? 9.313 2.688 -0.824 1.00 97.19 89 ALA A O 1
ATOM 670 N N . PHE A 1 90 ? 8.157 0.978 0.053 1.00 98.00 90 PHE A N 1
ATOM 671 C CA . PHE A 1 90 ? 9.142 -0.031 -0.355 1.00 98.00 90 PHE A CA 1
ATOM 672 C C . PHE A 1 90 ? 9.179 -0.210 -1.873 1.00 98.00 90 PHE A C 1
ATOM 674 O O . PHE A 1 90 ? 10.263 -0.280 -2.444 1.00 98.00 90 PHE A O 1
ATOM 681 N N . HIS A 1 91 ? 8.022 -0.245 -2.533 1.00 97.38 91 HIS A N 1
ATOM 682 C CA . HIS A 1 91 ? 7.919 -0.280 -3.990 1.00 97.38 91 HIS A CA 1
ATOM 683 C C . HIS A 1 91 ? 8.678 0.888 -4.632 1.00 97.38 91 HIS A C 1
ATOM 685 O O . HIS A 1 91 ? 9.545 0.664 -5.479 1.00 97.38 91 HIS A O 1
ATOM 691 N N . ALA A 1 92 ? 8.434 2.113 -4.163 1.00 96.62 92 ALA A N 1
ATOM 692 C CA . ALA A 1 92 ? 9.079 3.325 -4.655 1.00 96.62 92 ALA A CA 1
ATOM 693 C C . ALA A 1 92 ? 10.610 3.302 -4.501 1.00 96.62 92 ALA A C 1
ATOM 695 O O . ALA A 1 92 ? 11.320 3.924 -5.296 1.00 96.62 92 ALA A O 1
ATOM 696 N N . ALA A 1 93 ? 11.119 2.567 -3.507 1.00 96.06 93 ALA A N 1
ATOM 697 C CA . ALA A 1 93 ? 12.544 2.370 -3.255 1.00 96.06 93 ALA A CA 1
ATOM 698 C C . ALA A 1 93 ? 13.188 1.252 -4.103 1.00 96.06 93 ALA A C 1
ATOM 700 O O . ALA A 1 93 ? 14.400 1.044 -4.017 1.00 96.06 93 ALA A O 1
ATOM 701 N N . THR A 1 94 ? 12.415 0.525 -4.917 1.00 95.88 94 THR A N 1
ATOM 702 C CA . THR A 1 94 ? 12.919 -0.559 -5.777 1.00 95.88 94 THR A CA 1
ATOM 703 C C . THR A 1 94 ? 13.021 -0.147 -7.242 1.00 95.88 94 THR A C 1
ATOM 705 O O . THR A 1 94 ? 12.254 0.676 -7.736 1.00 95.88 94 THR A O 1
ATOM 708 N N . GLN A 1 95 ? 13.984 -0.728 -7.964 1.00 94.62 95 GLN A N 1
ATOM 709 C CA . GLN A 1 95 ? 14.098 -0.532 -9.411 1.00 94.62 95 GLN A CA 1
ATOM 710 C C . GLN A 1 95 ? 13.003 -1.306 -10.159 1.00 94.62 95 GLN A C 1
ATOM 712 O O . GLN A 1 95 ? 12.620 -2.386 -9.698 1.00 94.62 95 GLN A O 1
ATOM 717 N N . PRO A 1 96 ? 12.550 -0.824 -11.335 1.00 94.12 96 PRO A N 1
ATOM 718 C CA . PRO A 1 96 ? 11.576 -1.537 -12.155 1.00 94.12 96 PRO A CA 1
ATOM 719 C C . PRO A 1 96 ? 11.986 -2.991 -12.423 1.00 94.12 96 PRO A C 1
ATOM 721 O O . PRO A 1 96 ? 13.098 -3.269 -12.866 1.00 94.12 96 PRO A O 1
ATOM 724 N N . GLY A 1 97 ? 11.075 -3.925 -12.151 1.00 93.31 97 GLY A N 1
ATOM 725 C CA . GLY A 1 97 ? 11.338 -5.360 -12.227 1.00 93.31 97 GLY A CA 1
ATOM 726 C C . GLY A 1 97 ? 10.313 -6.180 -11.446 1.00 93.31 97 GLY A C 1
ATOM 727 O O . GLY A 1 97 ? 9.216 -5.709 -11.145 1.00 93.31 97 GLY A O 1
ATOM 728 N N . ASN A 1 98 ? 10.670 -7.419 -11.100 1.00 95.94 98 ASN A N 1
ATOM 729 C CA . ASN A 1 98 ? 9.746 -8.346 -10.444 1.00 95.94 98 ASN A CA 1
ATOM 730 C C . ASN A 1 98 ? 9.313 -7.870 -9.046 1.00 95.94 98 ASN A C 1
ATOM 732 O O . ASN A 1 98 ? 8.118 -7.766 -8.777 1.00 95.94 98 ASN A O 1
ATOM 736 N N . SER A 1 99 ? 10.275 -7.524 -8.181 1.00 96.50 99 SER A N 1
ATOM 737 C CA . SER A 1 99 ? 10.005 -7.025 -6.822 1.00 96.50 99 SER A CA 1
ATOM 738 C C . SER A 1 99 ? 9.204 -5.726 -6.822 1.00 96.50 99 SER A C 1
ATOM 740 O O . SER A 1 99 ? 8.343 -5.541 -5.968 1.00 96.50 99 SER A O 1
ATOM 742 N N . PHE A 1 100 ? 9.450 -4.859 -7.805 1.00 96.31 100 PHE A N 1
ATOM 743 C CA . PHE A 1 100 ? 8.713 -3.615 -7.989 1.00 96.31 100 PHE A CA 1
ATOM 744 C C . PHE A 1 100 ? 7.223 -3.888 -8.214 1.00 96.31 100 PHE A C 1
ATOM 746 O O . PHE A 1 100 ? 6.390 -3.403 -7.453 1.00 96.31 100 PHE A O 1
ATOM 753 N N . VAL A 1 101 ? 6.870 -4.746 -9.178 1.00 96.94 101 VAL A N 1
ATOM 754 C CA . VAL A 1 101 ? 5.461 -5.102 -9.431 1.00 96.94 101 VAL A CA 1
ATOM 755 C C . VAL A 1 101 ? 4.857 -5.886 -8.270 1.00 96.94 101 VAL A C 1
ATOM 757 O O . VAL A 1 101 ? 3.695 -5.672 -7.929 1.00 96.94 101 VAL A O 1
ATOM 760 N N . TRP A 1 102 ? 5.633 -6.773 -7.646 1.00 98.12 102 TRP A N 1
ATOM 761 C CA . TRP A 1 102 ? 5.207 -7.541 -6.478 1.00 98.12 102 TRP A CA 1
ATOM 762 C C . TRP A 1 102 ? 4.772 -6.640 -5.323 1.00 98.12 102 TRP A C 1
ATOM 764 O O . TRP A 1 102 ? 3.654 -6.786 -4.832 1.00 98.12 102 TRP A O 1
ATOM 774 N N . LEU A 1 103 ? 5.621 -5.691 -4.922 1.00 97.88 103 LEU A N 1
ATOM 775 C CA . LEU A 1 103 ? 5.348 -4.797 -3.799 1.00 97.88 103 LEU A CA 1
ATOM 776 C C . LEU A 1 103 ? 4.115 -3.927 -4.057 1.00 97.88 103 LEU A C 1
ATOM 778 O O . LEU A 1 103 ? 3.250 -3.859 -3.191 1.00 97.88 103 LEU A O 1
ATOM 782 N N . HIS A 1 104 ? 3.981 -3.356 -5.257 1.00 97.06 104 HIS A N 1
ATOM 783 C CA . HIS A 1 104 ? 2.809 -2.554 -5.628 1.00 97.06 104 HIS A CA 1
ATOM 784 C C . HIS A 1 104 ? 1.513 -3.377 -5.676 1.00 97.06 104 HIS A C 1
ATOM 786 O O . HIS A 1 104 ? 0.469 -2.981 -5.156 1.00 97.06 104 HIS A O 1
ATOM 792 N N . THR A 1 105 ? 1.580 -4.574 -6.263 1.00 97.44 105 THR A N 1
ATOM 793 C CA . THR A 1 105 ? 0.438 -5.495 -6.323 1.00 97.44 105 THR A CA 1
ATOM 794 C C . THR A 1 105 ? -0.013 -5.893 -4.921 1.00 97.44 105 THR A C 1
ATOM 796 O O . THR A 1 105 ? -1.209 -5.943 -4.629 1.00 97.44 105 THR A O 1
ATOM 799 N N . LEU A 1 106 ? 0.948 -6.168 -4.039 1.00 97.88 106 LEU A N 1
ATOM 800 C CA . LEU A 1 106 ? 0.668 -6.526 -2.661 1.00 97.88 106 LEU A CA 1
ATOM 801 C C . LEU A 1 106 ? 0.133 -5.332 -1.865 1.00 97.88 106 LEU A C 1
ATOM 803 O O . LEU A 1 106 ? -0.788 -5.522 -1.078 1.00 97.88 106 LEU A O 1
ATOM 807 N N . ALA A 1 107 ? 0.645 -4.121 -2.096 1.00 97.81 107 ALA A N 1
ATOM 808 C CA . ALA A 1 107 ? 0.125 -2.890 -1.504 1.00 97.81 107 ALA A CA 1
ATOM 809 C C . ALA A 1 107 ? -1.355 -2.691 -1.851 1.00 97.81 107 ALA A C 1
ATOM 811 O O . ALA A 1 107 ? -2.181 -2.534 -0.951 1.00 97.81 107 ALA A O 1
ATOM 812 N N . THR A 1 108 ? -1.703 -2.808 -3.137 1.00 97.25 108 THR A N 1
ATOM 813 C CA . THR A 1 108 ? -3.084 -2.712 -3.634 1.00 97.25 108 THR A CA 1
ATOM 814 C C . THR A 1 108 ? -3.981 -3.783 -3.026 1.00 97.25 108 THR A C 1
ATOM 816 O O . THR A 1 108 ? -5.071 -3.484 -2.537 1.00 97.25 108 THR A O 1
ATOM 819 N N . PHE A 1 109 ? -3.523 -5.036 -3.008 1.00 97.88 109 PHE A N 1
ATOM 820 C CA . PHE A 1 109 ? -4.288 -6.138 -2.436 1.00 97.88 109 PHE A CA 1
ATOM 821 C C . PHE A 1 109 ? -4.507 -5.980 -0.926 1.00 97.88 109 PHE A C 1
ATOM 823 O O . PHE A 1 109 ? -5.636 -6.101 -0.461 1.00 97.88 109 PHE A O 1
ATOM 830 N N . VAL A 1 110 ? -3.452 -5.683 -0.160 1.00 97.38 110 VAL A N 1
ATOM 831 C CA . VAL A 1 110 ? -3.525 -5.497 1.298 1.00 97.38 110 VAL A CA 1
ATOM 832 C C . VAL A 1 110 ? -4.387 -4.288 1.645 1.00 97.38 110 VAL A C 1
ATOM 834 O O . VAL A 1 110 ? -5.261 -4.400 2.502 1.00 97.38 110 VAL A O 1
ATOM 837 N N . GLY A 1 111 ? -4.178 -3.156 0.969 1.00 96.44 111 GLY A N 1
ATOM 838 C CA . GLY A 1 111 ? -4.977 -1.948 1.150 1.00 96.44 111 GLY A CA 1
ATOM 839 C C . GLY A 1 111 ? -6.457 -2.216 0.910 1.00 96.44 111 GLY A C 1
ATOM 840 O O . GLY A 1 111 ? -7.267 -1.988 1.805 1.00 96.44 111 GLY A O 1
ATOM 841 N N . GLY A 1 112 ? -6.798 -2.787 -0.245 1.00 95.75 112 GLY A N 1
ATOM 842 C CA . GLY A 1 112 ? -8.175 -3.105 -0.611 1.00 95.75 112 GLY A CA 1
ATOM 843 C C . GLY A 1 112 ? -8.826 -4.143 0.300 1.00 95.75 112 GLY A C 1
ATOM 844 O O . GLY A 1 112 ? -9.942 -3.942 0.769 1.00 95.75 112 GLY A O 1
ATOM 845 N N . ALA A 1 113 ? -8.123 -5.231 0.628 1.00 95.12 113 ALA A N 1
ATOM 846 C CA . ALA A 1 113 ? -8.643 -6.262 1.525 1.00 95.12 113 ALA A CA 1
ATOM 847 C C . ALA A 1 113 ? -8.932 -5.711 2.931 1.00 95.12 113 ALA A C 1
ATOM 849 O O . ALA A 1 113 ? -9.949 -6.056 3.532 1.00 95.12 113 ALA A O 1
ATOM 850 N N . LEU A 1 114 ? -8.062 -4.838 3.453 1.00 93.94 114 LEU A N 1
ATOM 851 C CA . LEU A 1 114 ? -8.266 -4.183 4.745 1.00 93.94 114 LEU A CA 1
ATOM 852 C C . LEU A 1 114 ? -9.356 -3.104 4.676 1.00 93.94 114 LEU A C 1
ATOM 854 O O . LEU A 1 114 ? -10.164 -3.020 5.601 1.00 93.94 114 LEU A O 1
ATOM 858 N N . PHE A 1 115 ? -9.440 -2.320 3.597 1.00 92.56 115 PHE A N 1
ATOM 859 C CA . PHE A 1 115 ? -10.522 -1.347 3.395 1.00 92.56 115 PHE A CA 1
ATOM 860 C C . PHE A 1 115 ? -11.890 -2.024 3.309 1.00 92.56 115 PHE A C 1
ATOM 862 O O . PHE A 1 115 ? -12.833 -1.570 3.955 1.00 92.56 115 PHE A O 1
ATOM 869 N N . ALA A 1 116 ? -11.985 -3.164 2.622 1.00 92.12 116 ALA A N 1
ATOM 870 C CA . ALA A 1 116 ? -13.220 -3.929 2.500 1.00 92.12 116 ALA A CA 1
ATOM 871 C C . ALA A 1 116 ? -13.803 -4.342 3.865 1.00 92.12 116 ALA A C 1
ATOM 873 O O . ALA A 1 116 ? -15.019 -4.485 4.001 1.00 92.12 116 ALA A O 1
ATOM 874 N N . THR A 1 117 ? -12.968 -4.466 4.907 1.00 89.50 117 THR A N 1
ATOM 875 C CA . THR A 1 117 ? -13.435 -4.777 6.269 1.00 89.50 117 THR A CA 1
ATOM 876 C C . THR A 1 117 ? -14.326 -3.694 6.879 1.00 89.50 117 THR A C 1
ATOM 878 O O . THR A 1 117 ? -15.061 -3.996 7.816 1.00 89.50 117 THR A O 1
ATOM 881 N N . VAL A 1 118 ? -14.337 -2.470 6.332 1.00 87.56 118 VAL A N 1
ATOM 882 C CA . VAL A 1 118 ? -15.282 -1.405 6.720 1.00 87.56 118 VAL A CA 1
ATOM 883 C C . VAL A 1 118 ? -16.738 -1.848 6.531 1.00 87.56 118 VAL A C 1
ATOM 885 O O . VAL A 1 118 ? -17.613 -1.413 7.278 1.00 87.56 118 VAL A O 1
ATOM 888 N N . TRP A 1 119 ? -17.002 -2.729 5.561 1.00 84.38 119 TRP A N 1
ATOM 889 C CA . TRP A 1 119 ? -18.339 -3.247 5.262 1.00 84.38 119 TRP A CA 1
ATOM 890 C C . TRP A 1 119 ? -18.736 -4.457 6.120 1.00 84.38 119 TRP A C 1
ATOM 892 O O . TRP A 1 119 ? -19.891 -4.882 6.083 1.00 84.38 119 TRP A O 1
ATOM 902 N N . CYS A 1 120 ? -17.804 -5.016 6.897 1.00 78.69 120 CYS A N 1
ATOM 903 C CA . CYS A 1 120 ? -18.053 -6.165 7.760 1.00 78.69 120 CYS A CA 1
ATOM 904 C C . CYS A 1 120 ? -18.551 -5.738 9.156 1.00 78.69 120 CYS A C 1
ATOM 906 O O . CYS A 1 120 ? -18.269 -4.627 9.610 1.00 78.69 120 CYS A O 1
ATOM 908 N N . PRO A 1 121 ? -19.274 -6.617 9.882 1.00 66.69 121 PRO A N 1
ATOM 909 C CA . PRO A 1 121 ? -19.733 -6.332 11.239 1.00 66.69 121 PRO A CA 1
ATOM 910 C C . PRO A 1 121 ? -18.568 -5.945 12.160 1.00 66.69 121 PRO A C 1
ATOM 912 O O . PRO A 1 121 ? -17.572 -6.664 12.255 1.00 66.69 121 PRO A O 1
ATOM 915 N N . SER A 1 122 ? -18.703 -4.824 12.876 1.00 65.00 122 SER A N 1
ATOM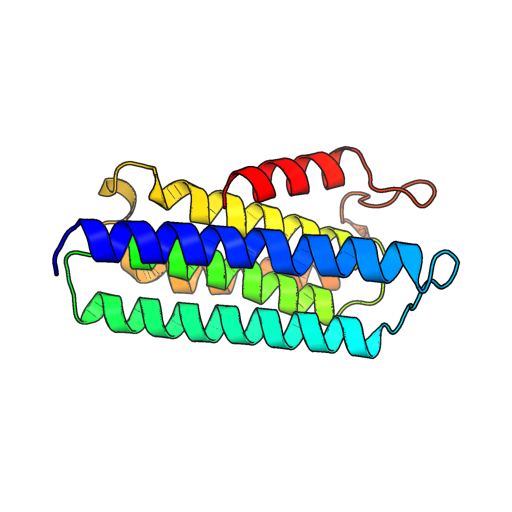 916 C CA . SER A 1 122 ? -17.593 -4.191 13.606 1.00 65.00 122 SER A CA 1
ATOM 917 C C . SER A 1 122 ? -17.116 -4.937 14.859 1.00 65.00 122 SER A C 1
ATOM 919 O O . SER A 1 122 ? -16.210 -4.482 15.556 1.00 65.00 122 SER A O 1
ATOM 921 N N . GLU A 1 123 ? -17.683 -6.108 15.146 1.00 67.00 123 GLU A N 1
ATOM 922 C CA . GLU A 1 123 ? -17.354 -6.925 16.316 1.00 67.00 123 GLU A CA 1
ATOM 923 C C . GLU A 1 123 ? -15.890 -7.388 16.319 1.00 67.00 123 GLU A C 1
ATOM 925 O O . GLU A 1 123 ? -15.275 -7.482 17.379 1.00 67.00 123 GLU A O 1
ATOM 930 N N . TRP A 1 124 ? -15.295 -7.591 15.139 1.00 63.47 124 TRP A N 1
ATOM 931 C CA . TRP A 1 124 ? -13.891 -8.003 14.993 1.00 63.47 124 TRP A CA 1
ATOM 932 C C . TRP A 1 124 ? -12.907 -6.854 15.268 1.00 63.47 124 TRP A C 1
ATOM 934 O O . TRP A 1 124 ? -11.719 -7.075 15.496 1.00 63.47 124 TRP A O 1
ATOM 944 N N . LEU A 1 125 ? -13.409 -5.617 15.281 1.00 66.81 125 LEU A N 1
ATOM 945 C CA . LEU A 1 125 ? -12.641 -4.375 15.389 1.00 66.81 125 LEU A CA 1
ATOM 946 C C . LEU A 1 125 ? -12.773 -3.739 16.777 1.00 66.81 125 LEU A C 1
ATOM 948 O O . LEU A 1 125 ? -12.448 -2.567 16.978 1.00 66.81 125 LEU A O 1
ATOM 952 N N . ARG A 1 126 ? -13.220 -4.518 17.765 1.00 69.31 126 ARG A N 1
ATOM 953 C CA . ARG A 1 126 ? -13.390 -4.070 19.149 1.00 69.31 126 ARG A CA 1
ATOM 954 C C . ARG A 1 126 ? -12.346 -4.686 20.078 1.00 69.31 126 ARG A C 1
ATOM 956 O O . ARG A 1 126 ? -11.807 -5.767 19.854 1.00 69.31 126 ARG A O 1
ATOM 963 N N . GLY A 1 127 ? -12.031 -3.962 21.150 1.00 74.12 127 GLY A N 1
ATOM 964 C CA . GLY A 1 127 ? -11.135 -4.431 22.209 1.00 74.12 127 GLY A CA 1
ATOM 965 C C . GLY A 1 127 ? -9.639 -4.396 21.863 1.00 74.12 127 GLY A C 1
ATOM 966 O O . GLY A 1 127 ? -9.158 -3.543 21.111 1.00 74.12 127 GLY A O 1
ATOM 967 N N . LYS A 1 128 ? -8.872 -5.308 22.480 1.00 75.44 128 LYS A N 1
ATOM 968 C CA . LYS A 1 128 ? -7.397 -5.321 22.420 1.00 75.44 128 LYS A CA 1
ATOM 969 C C . LYS A 1 128 ? -6.865 -5.540 21.001 1.00 75.44 128 LYS A C 1
ATOM 971 O O . LYS A 1 128 ? -5.878 -4.905 20.643 1.00 75.44 128 LYS A O 1
ATOM 976 N N . ALA A 1 129 ? -7.526 -6.373 20.195 1.00 76.75 129 ALA A N 1
ATOM 977 C CA . ALA A 1 129 ? -7.114 -6.652 18.818 1.00 76.75 129 ALA A CA 1
ATOM 978 C C . ALA A 1 129 ? -7.050 -5.365 17.979 1.00 76.75 129 ALA A C 1
ATOM 980 O O . ALA A 1 129 ? -6.023 -5.058 17.380 1.00 76.75 129 ALA A O 1
ATOM 981 N N . ALA A 1 130 ? -8.086 -4.531 18.051 1.00 81.56 130 ALA A N 1
ATOM 982 C CA . ALA A 1 130 ? -8.124 -3.265 17.328 1.00 81.56 130 ALA A CA 1
ATOM 983 C C . ALA A 1 130 ? -7.117 -2.228 17.837 1.00 81.56 130 ALA A C 1
ATOM 985 O O . ALA A 1 130 ? -6.638 -1.404 17.065 1.00 81.56 130 ALA A O 1
ATOM 986 N N . ARG A 1 131 ? -6.765 -2.242 19.130 1.00 85.12 131 ARG A N 1
ATOM 987 C CA . ARG A 1 131 ? -5.713 -1.369 19.688 1.00 85.12 131 ARG A CA 1
ATOM 988 C C . ARG A 1 131 ? -4.334 -1.675 19.109 1.00 85.12 131 ARG A C 1
ATOM 990 O O . ARG A 1 131 ? -3.600 -0.745 18.803 1.00 85.12 131 ARG A O 1
ATOM 997 N N . TRP A 1 132 ? -3.998 -2.951 18.957 1.00 89.56 132 TRP A N 1
ATOM 998 C CA . TRP A 1 132 ? -2.684 -3.364 18.463 1.00 89.56 132 TRP A CA 1
ATOM 999 C C . TRP A 1 132 ? -2.625 -3.507 16.942 1.00 89.56 132 TRP A C 1
ATOM 1001 O O . TRP A 1 132 ? -1.530 -3.528 16.389 1.00 89.56 132 TRP A O 1
ATOM 1011 N N . SER A 1 133 ? -3.774 -3.555 16.260 1.00 91.31 133 SER A N 1
ATOM 1012 C CA . SER A 1 133 ? -3.839 -3.759 14.809 1.00 91.31 133 SER A CA 1
ATOM 1013 C C . SER A 1 133 ? -2.998 -2.784 13.967 1.00 91.31 133 SER A C 1
ATOM 1015 O O . SER A 1 133 ? -2.327 -3.283 13.067 1.00 91.31 133 SER A O 1
ATOM 1017 N N . PRO A 1 134 ? -2.898 -1.465 14.256 1.00 92.75 134 PRO A N 1
ATOM 1018 C CA . PRO A 1 134 ? -2.032 -0.586 13.468 1.00 92.75 134 PRO A CA 1
ATOM 1019 C C . PRO A 1 134 ? -0.558 -0.958 13.617 1.00 92.75 134 PRO A C 1
ATOM 1021 O O . PRO A 1 134 ? 0.145 -1.098 12.624 1.00 92.75 134 PRO A O 1
ATOM 1024 N N . LEU A 1 135 ? -0.103 -1.216 14.848 1.00 94.25 135 LEU A N 1
ATOM 1025 C CA . LEU A 1 135 ? 1.276 -1.635 15.089 1.00 94.25 135 LEU A CA 1
ATOM 1026 C C . LEU A 1 135 ? 1.576 -2.992 14.438 1.00 94.25 135 LEU A C 1
ATOM 1028 O O . LEU A 1 135 ? 2.635 -3.160 13.843 1.00 94.25 135 LEU A O 1
ATOM 1032 N N . LEU A 1 136 ? 0.647 -3.948 14.527 1.00 94.94 136 LEU A N 1
ATOM 1033 C CA . LEU A 1 136 ? 0.805 -5.261 13.901 1.00 94.94 136 LEU A CA 1
ATOM 1034 C C . LEU A 1 136 ? 0.911 -5.146 12.383 1.00 94.94 136 LEU A C 1
ATOM 1036 O O . LEU A 1 136 ? 1.795 -5.766 11.802 1.00 94.94 136 LEU A O 1
ATOM 1040 N N . ILE A 1 137 ? 0.055 -4.339 11.751 1.00 96.62 137 ILE A N 1
ATOM 1041 C CA . ILE A 1 137 ? 0.104 -4.122 10.305 1.00 96.62 137 ILE A CA 1
ATOM 1042 C C . ILE A 1 137 ? 1.389 -3.403 9.908 1.00 96.62 137 ILE A C 1
ATOM 1044 O O . ILE A 1 137 ? 2.055 -3.883 9.003 1.00 96.62 137 ILE A O 1
ATOM 1048 N N . LEU A 1 138 ? 1.797 -2.349 10.622 1.00 97.19 138 LEU A N 1
ATOM 1049 C CA . LEU A 1 138 ? 3.062 -1.652 10.380 1.00 97.19 138 LEU A CA 1
ATOM 1050 C C . LEU A 1 138 ? 4.261 -2.604 10.413 1.00 97.19 138 LEU A C 1
ATOM 1052 O O . LEU A 1 138 ? 5.095 -2.584 9.510 1.00 97.19 138 LEU A O 1
ATOM 1056 N N . VAL A 1 139 ? 4.352 -3.441 11.449 1.00 98.12 139 VAL A N 1
ATOM 1057 C CA . VAL A 1 139 ? 5.443 -4.411 11.602 1.00 98.12 139 VAL A CA 1
ATOM 1058 C C . VAL A 1 139 ? 5.370 -5.482 10.518 1.00 98.12 139 VAL A C 1
ATOM 1060 O O . VAL A 1 139 ? 6.389 -5.790 9.905 1.00 98.12 139 VAL A O 1
ATOM 1063 N N . ALA A 1 140 ? 4.182 -6.025 10.246 1.00 98.19 140 ALA A N 1
ATOM 1064 C CA . ALA A 1 140 ? 3.992 -7.065 9.244 1.00 98.19 140 ALA A CA 1
ATOM 1065 C C . ALA A 1 140 ? 4.338 -6.572 7.833 1.00 98.19 140 ALA A C 1
ATOM 1067 O O . ALA A 1 140 ? 5.109 -7.229 7.138 1.00 98.19 140 ALA A O 1
ATOM 1068 N N . THR A 1 141 ? 3.833 -5.410 7.412 1.00 98.25 141 THR A N 1
ATOM 1069 C CA . THR A 1 141 ? 4.124 -4.866 6.079 1.00 98.25 141 THR A CA 1
ATOM 1070 C C . THR A 1 141 ? 5.559 -4.384 5.950 1.00 98.25 141 THR A C 1
ATOM 1072 O O . THR A 1 141 ? 6.159 -4.578 4.897 1.00 98.25 141 THR A O 1
ATOM 1075 N N . SER A 1 142 ? 6.161 -3.865 7.024 1.00 98.38 142 SER A N 1
ATOM 1076 C CA . SER A 1 142 ? 7.593 -3.547 7.030 1.00 98.38 142 SER A CA 1
ATOM 1077 C C . SER A 1 142 ? 8.451 -4.800 6.882 1.00 98.38 142 SER A C 1
ATOM 1079 O O . SER A 1 142 ? 9.378 -4.819 6.076 1.00 98.38 142 SER A O 1
ATOM 1081 N N . ALA A 1 143 ? 8.126 -5.871 7.613 1.00 98.38 143 ALA A N 1
ATOM 1082 C CA . ALA A 1 143 ? 8.819 -7.147 7.488 1.00 98.38 143 ALA A CA 1
ATOM 1083 C C . ALA A 1 143 ? 8.673 -7.717 6.072 1.00 98.38 143 ALA A C 1
ATOM 1085 O O . ALA A 1 143 ? 9.666 -8.106 5.468 1.00 98.38 143 ALA A O 1
ATOM 1086 N N . VAL A 1 144 ? 7.463 -7.706 5.510 1.00 98.25 144 VAL A N 1
ATOM 1087 C CA . VAL A 1 144 ? 7.208 -8.143 4.130 1.00 98.25 144 VAL A CA 1
ATOM 1088 C C . VAL A 1 144 ? 7.991 -7.306 3.118 1.00 98.25 144 VAL A C 1
ATOM 1090 O O . VAL A 1 144 ? 8.590 -7.881 2.211 1.00 98.25 144 VAL A O 1
ATOM 1093 N N . GLY A 1 145 ? 8.032 -5.981 3.273 1.00 98.00 145 GLY A N 1
ATOM 1094 C CA . GLY A 1 145 ? 8.799 -5.087 2.406 1.00 98.00 145 GLY A CA 1
ATOM 1095 C C . GLY A 1 145 ? 10.295 -5.399 2.434 1.00 98.00 145 GLY A C 1
ATOM 1096 O O . GLY A 1 145 ? 10.897 -5.656 1.392 1.00 98.00 145 GLY A O 1
ATOM 1097 N N . VAL A 1 146 ? 10.877 -5.486 3.635 1.00 98.19 146 VAL A N 1
ATOM 1098 C CA . VAL A 1 146 ? 12.293 -5.839 3.828 1.00 98.19 146 VAL A CA 1
ATOM 1099 C C . VAL A 1 146 ? 12.605 -7.223 3.260 1.00 98.19 146 VAL A C 1
ATOM 1101 O O . VAL A 1 146 ? 13.569 -7.369 2.512 1.00 98.19 146 VAL A O 1
ATOM 1104 N N . LEU A 1 147 ? 11.788 -8.235 3.566 1.00 98.00 147 LEU A N 1
ATOM 1105 C CA . LEU A 1 147 ? 11.989 -9.600 3.074 1.00 98.00 147 LEU A CA 1
ATOM 1106 C C . LEU A 1 147 ? 11.856 -9.684 1.549 1.00 98.00 147 LEU A C 1
ATOM 1108 O O . LEU A 1 147 ? 12.635 -10.388 0.918 1.00 98.00 147 LEU A O 1
ATOM 1112 N N . SER A 1 148 ? 10.928 -8.939 0.945 1.00 97.69 148 SER A N 1
ATOM 1113 C CA . SER A 1 148 ? 10.745 -8.923 -0.514 1.00 97.69 148 SER A CA 1
ATOM 1114 C C . SER A 1 148 ? 11.943 -8.315 -1.248 1.00 97.69 148 SER A C 1
ATOM 1116 O O . SER A 1 148 ? 12.238 -8.703 -2.377 1.00 97.69 148 SER A O 1
ATOM 1118 N N . ILE A 1 149 ? 12.642 -7.368 -0.618 1.00 96.56 149 ILE A N 1
ATOM 1119 C CA . ILE A 1 149 ? 13.871 -6.784 -1.165 1.00 96.56 149 ILE A CA 1
ATOM 1120 C C . ILE A 1 149 ? 15.063 -7.713 -0.917 1.00 96.56 149 ILE A C 1
ATOM 1122 O O . ILE A 1 149 ? 15.832 -7.976 -1.837 1.00 96.56 149 ILE A O 1
ATOM 1126 N N . ALA A 1 150 ? 15.207 -8.232 0.305 1.00 97.06 150 ALA A N 1
ATOM 1127 C CA . ALA A 1 150 ? 16.335 -9.077 0.695 1.00 97.06 150 ALA A CA 1
ATOM 1128 C C . ALA A 1 150 ? 16.340 -10.451 0.000 1.00 97.06 150 ALA A C 1
ATOM 1130 O O . ALA A 1 150 ? 17.405 -11.006 -0.251 1.00 97.06 150 ALA A O 1
ATOM 1131 N N . PHE A 1 151 ? 15.160 -10.990 -0.317 1.00 96.38 151 PHE A N 1
ATOM 1132 C CA . PHE A 1 151 ? 14.965 -12.320 -0.900 1.00 96.38 151 PHE A CA 1
ATOM 1133 C C . PHE A 1 151 ? 14.202 -12.245 -2.232 1.00 96.38 151 PHE A C 1
ATOM 1135 O O . PHE A 1 151 ? 13.308 -13.049 -2.497 1.00 96.38 151 PHE A O 1
ATOM 1142 N N . SER A 1 152 ? 14.552 -11.268 -3.074 1.00 94.50 152 SER A N 1
ATOM 1143 C CA . SER A 1 152 ? 13.872 -10.980 -4.347 1.00 94.50 152 SER A CA 1
ATOM 1144 C C . SER A 1 152 ? 13.826 -12.165 -5.322 1.00 94.50 152 SER A C 1
ATO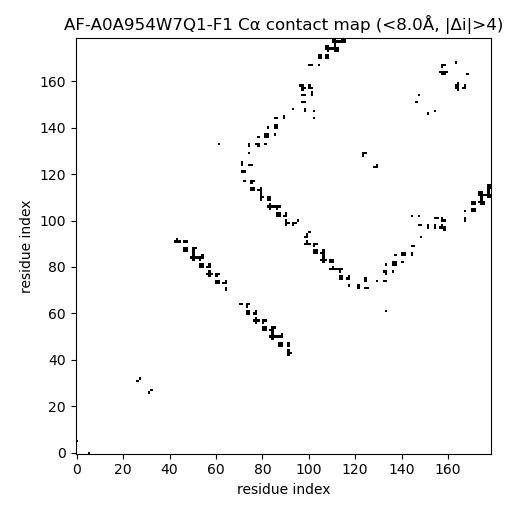M 1146 O O . SER A 1 152 ? 12.875 -12.286 -6.092 1.00 94.50 152 SER A O 1
ATOM 1148 N N . GLU A 1 153 ? 14.807 -13.067 -5.254 1.00 93.38 153 GLU A N 1
ATOM 1149 C CA . GLU A 1 153 ? 14.913 -14.275 -6.086 1.00 93.38 153 GLU A CA 1
ATOM 1150 C C . GLU A 1 153 ? 13.823 -15.320 -5.801 1.00 93.38 153 GLU A C 1
ATOM 1152 O O . GLU A 1 153 ? 13.484 -16.115 -6.674 1.00 93.38 153 GLU A O 1
ATOM 1157 N N . TYR A 1 154 ? 13.254 -15.314 -4.592 1.00 95.06 154 TYR A N 1
ATOM 1158 C CA . TYR A 1 154 ? 12.226 -16.271 -4.166 1.00 95.06 154 TYR A CA 1
ATOM 1159 C C . TYR A 1 154 ? 10.803 -15.741 -4.355 1.00 95.06 154 TYR A C 1
ATOM 1161 O O . TYR A 1 154 ? 9.833 -16.428 -4.026 1.00 95.06 154 TYR A O 1
ATOM 1169 N N . LEU A 1 155 ? 10.660 -14.511 -4.854 1.00 95.62 155 LEU A N 1
ATOM 1170 C CA . LEU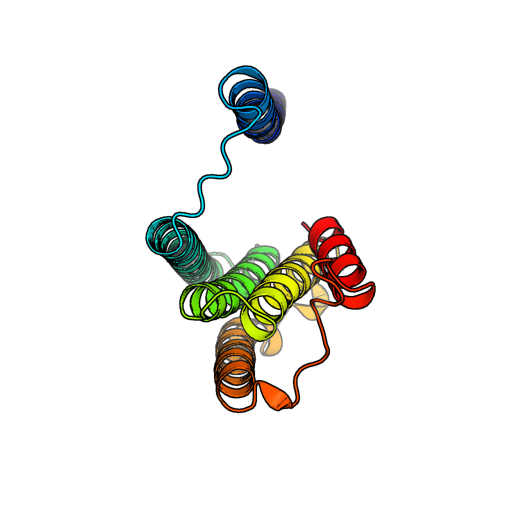 A 1 155 ? 9.354 -13.930 -5.108 1.00 95.62 155 LEU A CA 1
ATOM 1171 C C . LEU A 1 155 ? 8.671 -14.622 -6.291 1.00 95.62 155 LEU A C 1
ATOM 1173 O O . LEU A 1 155 ? 9.327 -14.967 -7.277 1.00 95.62 155 LEU A O 1
ATOM 1177 N N . PRO A 1 156 ? 7.337 -14.771 -6.247 1.00 94.62 156 PRO A N 1
ATOM 1178 C CA . PRO A 1 156 ? 6.603 -15.276 -7.393 1.00 94.62 156 PRO A CA 1
ATOM 1179 C C . PRO A 1 156 ? 6.800 -14.353 -8.612 1.00 94.62 156 PRO A C 1
ATOM 1181 O O . PRO A 1 156 ? 6.910 -13.131 -8.452 1.00 94.62 156 PRO A O 1
ATOM 1184 N N . PRO A 1 157 ? 6.827 -14.902 -9.838 1.00 94.81 157 PRO A N 1
ATOM 1185 C CA . PRO A 1 157 ? 6.941 -14.095 -11.044 1.00 94.81 157 PRO A CA 1
ATOM 1186 C C . PRO A 1 157 ? 5.678 -13.241 -11.239 1.00 94.81 157 PRO A C 1
ATOM 1188 O O . PRO A 1 157 ? 4.554 -13.737 -11.357 1.00 94.81 157 PRO A O 1
ATOM 1191 N N . MET A 1 158 ? 5.867 -11.927 -11.268 1.00 96.44 158 MET A N 1
ATOM 1192 C CA . MET A 1 158 ? 4.841 -10.912 -11.508 1.00 96.44 158 MET A CA 1
ATOM 1193 C C . MET A 1 158 ? 4.888 -10.360 -12.933 1.00 96.44 158 MET A C 1
ATOM 1195 O O . MET A 1 158 ? 3.881 -9.842 -13.420 1.00 96.44 158 MET A O 1
ATOM 1199 N N . ILE A 1 159 ? 6.022 -10.520 -13.623 1.00 95.25 159 ILE A N 1
ATOM 1200 C CA . ILE A 1 159 ? 6.197 -10.177 -15.037 1.00 95.25 159 ILE A CA 1
ATOM 1201 C C . ILE A 1 159 ? 6.676 -11.414 -15.802 1.00 95.25 159 ILE A C 1
ATOM 1203 O O . ILE A 1 159 ? 7.681 -12.019 -15.439 1.00 95.25 159 ILE A O 1
ATOM 1207 N N . GLU A 1 160 ? 5.999 -11.740 -16.901 1.00 93.50 160 GLU A N 1
ATOM 1208 C CA . GLU A 1 160 ? 6.408 -12.766 -17.865 1.00 93.50 160 GLU A CA 1
ATOM 1209 C C . GLU A 1 160 ? 6.256 -12.210 -19.286 1.00 93.50 160 GLU A C 1
ATOM 1211 O O . GLU A 1 160 ? 5.225 -11.631 -19.623 1.00 93.50 160 GLU A O 1
ATOM 1216 N N . ALA A 1 161 ? 7.290 -12.357 -20.123 1.00 90.31 161 ALA A N 1
ATOM 1217 C CA . ALA A 1 161 ? 7.305 -11.859 -21.507 1.00 90.31 161 ALA A CA 1
ATOM 1218 C C . ALA A 1 161 ? 6.898 -10.370 -21.656 1.00 90.31 161 ALA A C 1
ATOM 1220 O O . ALA A 1 161 ? 6.208 -9.991 -22.600 1.00 90.31 161 ALA A O 1
ATOM 1221 N N . GLY A 1 162 ? 7.307 -9.522 -20.702 1.00 86.81 162 GLY A N 1
ATOM 1222 C CA . GLY A 1 162 ? 6.990 -8.087 -20.692 1.00 86.81 162 GLY A CA 1
ATOM 1223 C C . GLY A 1 162 ? 5.549 -7.745 -20.289 1.00 86.81 162 GLY A C 1
ATOM 1224 O O . GLY A 1 162 ? 5.156 -6.588 -20.384 1.00 86.81 162 GLY A O 1
ATOM 1225 N N . GLN A 1 163 ? 4.763 -8.725 -19.838 1.00 91.94 163 GLN A N 1
ATOM 1226 C CA . GLN A 1 163 ? 3.367 -8.562 -19.433 1.00 91.94 163 GLN A CA 1
ATOM 1227 C C . GLN A 1 163 ? 3.166 -8.973 -17.974 1.00 91.94 163 GLN A C 1
ATOM 1229 O O . GLN A 1 163 ? 3.883 -9.825 -17.449 1.00 91.94 163 GLN A O 1
ATOM 1234 N N . PHE A 1 164 ? 2.146 -8.413 -17.318 1.00 93.50 164 PHE A N 1
ATOM 1235 C CA . PHE A 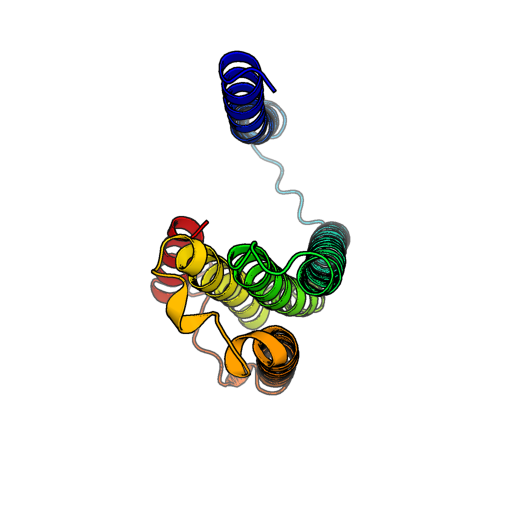1 164 ? 1.776 -8.852 -15.973 1.00 93.50 164 PHE A CA 1
ATOM 1236 C C . PHE A 1 164 ? 1.252 -10.291 -15.978 1.00 93.50 164 PHE A C 1
ATOM 1238 O O . PHE A 1 164 ? 0.375 -10.669 -16.776 1.00 93.50 164 PHE A O 1
ATOM 1245 N N . THR A 1 165 ? 1.734 -11.091 -15.028 1.00 96.75 165 THR A N 1
ATOM 1246 C CA . THR A 1 165 ? 1.259 -12.465 -14.848 1.00 96.75 165 THR A CA 1
ATOM 1247 C C . THR A 1 165 ? -0.211 -12.491 -14.430 1.00 96.75 165 THR A C 1
ATOM 1249 O O . THR A 1 165 ? -0.815 -11.482 -14.045 1.00 96.75 165 THR A O 1
ATOM 1252 N N . ARG A 1 166 ? -0.841 -13.667 -14.535 1.00 95.44 166 ARG A N 1
ATOM 1253 C CA . ARG A 1 166 ? -2.239 -13.848 -14.105 1.00 95.44 166 ARG A CA 1
ATOM 1254 C C . ARG A 1 166 ? -2.407 -13.573 -12.612 1.00 95.44 166 ARG A C 1
ATOM 1256 O O . ARG A 1 166 ? -3.408 -12.982 -12.225 1.00 95.44 166 ARG A O 1
ATOM 1263 N N . ALA A 1 167 ? -1.415 -13.960 -11.807 1.00 94.69 167 ALA A N 1
ATOM 1264 C CA . ALA A 1 167 ? -1.394 -13.698 -10.373 1.00 94.69 167 ALA A CA 1
ATOM 1265 C C . ALA A 1 167 ? -1.376 -12.191 -10.083 1.00 94.69 167 ALA A C 1
ATOM 1267 O O . ALA A 1 167 ? -2.231 -11.712 -9.342 1.00 94.69 167 ALA A O 1
ATOM 1268 N N . ALA A 1 168 ? -0.481 -11.441 -10.738 1.00 94.88 168 ALA A N 1
ATOM 1269 C CA . ALA A 1 168 ? -0.400 -9.991 -10.583 1.00 94.88 168 ALA A CA 1
ATOM 1270 C C . ALA A 1 168 ? -1.729 -9.303 -10.936 1.00 94.88 168 ALA A C 1
ATOM 1272 O O . ALA A 1 168 ? -2.251 -8.500 -10.164 1.00 94.88 168 ALA A O 1
ATOM 1273 N N . ARG A 1 169 ? -2.333 -9.664 -12.074 1.00 95.69 169 ARG A N 1
ATOM 1274 C CA . ARG A 1 169 ? -3.632 -9.114 -12.497 1.00 95.69 169 ARG A CA 1
ATOM 1275 C C . ARG A 1 169 ? -4.762 -9.451 -11.530 1.00 95.69 169 ARG A C 1
ATOM 1277 O O . ARG A 1 169 ? -5.555 -8.573 -11.208 1.00 95.69 169 ARG A O 1
ATOM 1284 N N . PHE A 1 170 ? -4.834 -10.698 -11.068 1.00 96.19 170 PHE A N 1
ATOM 1285 C CA . PHE A 1 170 ? -5.860 -11.130 -10.122 1.00 96.19 170 PHE A CA 1
ATOM 1286 C C . PHE A 1 170 ? -5.766 -10.367 -8.799 1.00 96.19 170 PHE A C 1
ATOM 1288 O O . PHE A 1 170 ? -6.775 -9.850 -8.333 1.00 96.19 170 PHE A O 1
ATOM 1295 N N . LEU A 1 171 ? -4.567 -10.259 -8.223 1.00 95.81 171 LEU A N 1
ATOM 1296 C CA . LEU A 1 171 ? -4.354 -9.561 -6.954 1.00 95.81 171 LEU A CA 1
ATOM 1297 C C . LEU A 1 171 ? -4.684 -8.069 -7.056 1.00 95.81 171 LEU A C 1
ATOM 1299 O O . LEU A 1 171 ? -5.378 -7.550 -6.185 1.00 95.81 171 LEU A O 1
ATOM 1303 N N . ASN A 1 172 ? -4.264 -7.400 -8.134 1.00 95.25 172 ASN A N 1
ATOM 1304 C CA . ASN A 1 172 ? -4.609 -5.994 -8.360 1.00 95.25 172 ASN A CA 1
ATOM 1305 C C . ASN A 1 172 ? -6.115 -5.796 -8.546 1.00 95.25 172 ASN A C 1
ATOM 1307 O O . ASN A 1 172 ? -6.686 -4.879 -7.968 1.00 95.25 172 ASN A O 1
ATOM 1311 N N . PHE A 1 173 ? -6.780 -6.669 -9.308 1.00 94.69 173 PHE A N 1
ATOM 1312 C CA . PHE A 1 173 ? -8.228 -6.589 -9.495 1.00 94.69 173 PHE A CA 1
ATOM 1313 C C . PHE A 1 173 ? -8.991 -6.842 -8.188 1.00 94.69 173 PHE A C 1
ATOM 1315 O O . PHE A 1 173 ? -9.884 -6.077 -7.833 1.00 94.69 173 PHE A O 1
ATOM 1322 N N . ALA A 1 174 ? -8.620 -7.892 -7.451 1.00 94.94 174 ALA A N 1
ATOM 1323 C CA . ALA A 1 174 ? -9.235 -8.234 -6.173 1.00 94.94 174 ALA A CA 1
ATOM 1324 C C . ALA A 1 174 ? -9.018 -7.136 -5.121 1.00 94.9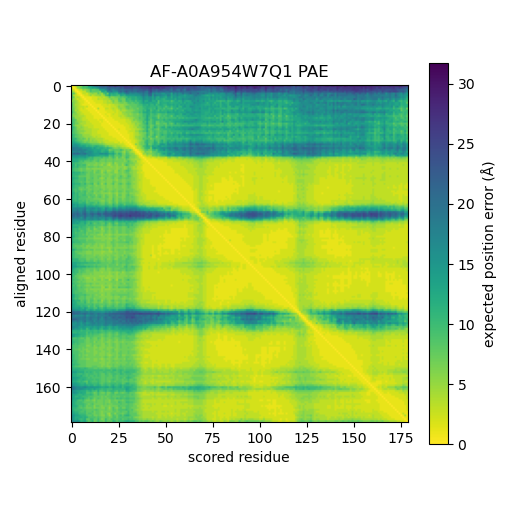4 174 ALA A C 1
ATOM 1326 O O . ALA A 1 174 ? -9.951 -6.796 -4.401 1.00 94.94 174 ALA A O 1
ATOM 1327 N N . GLY A 1 175 ? -7.814 -6.559 -5.061 1.00 93.19 175 GLY A N 1
ATOM 1328 C CA . GLY A 1 175 ? -7.511 -5.409 -4.212 1.00 93.19 175 GLY A CA 1
ATOM 1329 C C . GLY A 1 175 ? -8.308 -4.173 -4.612 1.00 93.19 175 GLY A C 1
ATOM 1330 O O . GLY A 1 175 ? -8.974 -3.573 -3.778 1.00 93.19 175 GLY A O 1
ATOM 1331 N N . GLY A 1 176 ? -8.318 -3.836 -5.903 1.00 91.56 176 GLY A N 1
ATOM 1332 C CA . GLY A 1 176 ? -9.070 -2.700 -6.436 1.00 91.56 176 GLY A CA 1
ATOM 1333 C C . GLY A 1 176 ? -10.567 -2.763 -6.119 1.00 91.56 176 GLY A C 1
ATOM 1334 O O . GLY A 1 176 ? -11.159 -1.742 -5.796 1.00 91.56 176 GLY A O 1
ATOM 1335 N N . ALA A 1 177 ? -11.167 -3.956 -6.135 1.00 91.19 177 ALA A N 1
ATOM 1336 C CA . ALA A 1 177 ? -12.572 -4.155 -5.772 1.00 91.19 177 ALA A CA 1
ATOM 1337 C C . ALA A 1 177 ? -12.879 -3.932 -4.275 1.00 91.19 177 ALA A C 1
ATOM 1339 O O . ALA A 1 177 ? -14.049 -3.864 -3.904 1.00 91.19 177 ALA A O 1
ATOM 1340 N N . GLY A 1 178 ? -11.855 -3.879 -3.417 1.00 88.50 178 GLY A N 1
ATOM 1341 C CA . GLY A 1 178 ? -11.996 -3.684 -1.973 1.00 88.50 178 GLY A CA 1
ATOM 1342 C C . GLY A 1 178 ? -11.981 -2.224 -1.504 1.00 88.50 178 GLY A C 1
ATOM 1343 O O . GLY A 1 178 ? -12.270 -1.983 -0.331 1.00 88.50 178 GLY A O 1
ATOM 1344 N N . PHE A 1 179 ? -11.650 -1.275 -2.387 1.00 84.31 179 PHE A N 1
ATOM 1345 C CA . PHE A 1 179 ? -11.735 0.170 -2.132 1.00 84.31 179 PHE A CA 1
ATOM 1346 C C . PHE A 1 179 ? -13.143 0.706 -2.417 1.00 84.31 179 PHE A C 1
ATOM 1348 O O . PHE A 1 179 ? -13.619 1.535 -1.606 1.00 84.31 179 PHE A O 1
#

Mean predicted aligned error: 6.8 Å

pLDDT: mean 89.23, std 9.81, range [52.38, 98.44]

Solvent-accessible surface area (backbone atoms only — not comparable to full-atom values): 9208 Å² total; per-residue (Å²): 132,65,69,70,65,54,51,54,51,53,52,50,51,52,48,51,67,49,48,53,58,51,50,50,51,52,49,45,51,72,75,42,74,87,64,83,84,82,51,62,70,59,53,26,49,54,39,34,52,50,13,52,50,29,39,52,50,18,51,52,30,54,58,50,39,82,77,40,93,82,50,61,53,35,53,31,50,16,33,10,30,31,30,18,16,49,16,28,36,46,21,36,73,44,67,92,53,49,54,23,51,43,30,41,30,48,13,40,25,49,19,9,56,36,36,40,50,59,80,46,78,62,74,79,51,49,68,70,60,40,71,46,40,49,60,50,34,47,53,50,32,48,51,51,39,53,48,43,64,77,44,46,88,78,52,78,76,24,60,52,97,93,36,73,24,73,64,39,52,49,39,35,51,58,6,61,74,21,106

Sequence (179 aa):
MSRPRLFWRSVMGLALALIVPLAGCVIADVVYPDVVYTQIPLHSLVESLGGLAALAIAAILVAERERRESHDFYVCMAVALMGMGVLDAFHAATQPGNSFVWLHTLATFVGGALFATVWCPSEWLRGKAARWSPLLILVATSAVGVLSIAFSEYLPPMIEAGQFTRAARFLNFAGGAGF

Radius of gyration: 18.38 Å; Cα contacts (8 Å, |Δi|>4): 192; chains: 1; bounding box: 46×36×52 Å

Nearest PDB structures (foldseek):
  6w2w-assembly1_A  TM=4.002E-01  e=5.334E+00  synthetic construct
  7fih-assembly1_R  TM=2.858E-01  e=5.597E+00  Homo sapiens

Foldseek 3Di:
DDPVVVVVVVVVVVCCVPVVVVVVVVCCCVVPVPDDDPPLLVVLVVLLVQLVVLQVQLVVLLVVCVVPVPCLLSLLSSLLSLLLSLLSNLLSVDDPDFLNLVSNLRSLLSSLVSLLCSVPDSPCSDDPCSNCSNVVSNVVSNVVSVCCVVVVVPDDGQDDPNDGDPVSVVSNVNSNVSD

Secondary structure (DSSP, 8-state):
--HHHHHHHHHHHHHHHHHHHHHHHHHHHHH-TT-----HHHHHHHHHHHHHHHHHHHHHHHHHHHH-TT-THHHHHHHHHHHHHHHHHHHHTSPSSHHHHHHHHHHHHHHHHHHHGGGS-GGGGSSHHHHHHHHHHHHHHHHHHHHHHHTGGGSPP-EETTEE-HHHHHHHHHHHTT-